Protein AF-0000000078948885 (afdb_homodimer)

pLDDT: mean 96.36, std 4.9, range [56.62, 98.94]

Secondary structure (DSSP, 8-state):
-EEEEE--GGGHHHHHTT---HHHHHHHHTTS--SSP-HHHHHHHHTTTTSTT-S-EEEEEEETT---EEEEEEEEEEETTTTEEEEEEEEE-GGGTTSS-HHHHHHHHHHIIIIIS--SEEEEEEETT-HHHHHHHHHHT-EEEEEEEEEEEETTEEEEEEEEEEEHHHHHHHHHH-/-EEEEE--GGGHHHHHTT---HHHHHHHHTTS--SSP-HHHHHHHHTTTTSTT-S-EEEEEEETT---EEEEEEEEEEETTTTEEEEEEEEE-GGGTTSS-HHHHHHHHHHIIIIIS--SEEEEEEETT-HHHHHHHHHHT-EEEEEEEEEEEETTEEEEEEEEEEEHHHHHHHHHH-

Radius of gyration: 21.87 Å; Cα contacts (8 Å, |Δi|>4): 640; chains: 2; bounding box: 44×66×50 Å

Solvent-accessible surface area (backbone atoms only — not comparable to full-atom values): 19452 Å² total; per-residue (Å²): 111,72,44,81,40,82,52,51,80,92,48,46,64,66,55,55,71,70,56,81,42,63,66,55,41,34,72,42,48,46,83,78,63,59,75,74,82,46,69,67,58,51,53,61,65,48,60,68,39,69,42,91,88,39,39,31,39,46,27,30,29,29,39,66,97,49,92,50,74,37,31,34,37,30,40,30,67,46,31,80,79,41,19,31,32,31,47,44,45,71,41,69,37,78,92,45,57,93,69,71,54,64,63,58,52,52,52,53,54,46,44,44,43,41,66,71,65,57,26,46,32,41,29,38,74,43,51,65,83,47,51,68,60,52,52,51,42,43,72,76,59,38,40,81,31,32,49,41,73,51,58,38,50,54,95,92,38,63,39,39,31,30,34,31,34,39,42,39,69,56,55,54,52,51,58,71,68,101,112,70,44,80,38,80,52,48,80,91,47,48,64,67,54,54,70,70,57,82,43,61,66,55,41,35,71,40,47,48,83,77,63,60,76,75,81,48,67,67,59,50,52,60,66,48,59,69,38,70,40,91,87,39,39,31,38,47,26,31,28,29,38,65,96,50,91,48,73,38,31,35,37,30,42,32,67,45,33,78,78,42,20,31,32,32,46,43,44,71,41,67,36,79,92,46,56,93,69,70,54,63,62,58,52,53,51,53,51,46,44,43,43,40,66,71,66,57,25,46,31,42,29,36,72,43,51,64,84,46,51,71,59,51,51,52,42,42,71,75,57,38,40,81,30,31,50,43,75,50,58,38,49,56,94,91,38,63,39,38,29,32,35,31,35,37,41,39,68,57,55,54,51,51,58,71,69,99

Nearest PDB structures (foldseek):
  3owc-assembly2_B  TM=9.437E-01  e=1.466E-17  Pseudomonas aeruginosa PAO1
  6d72-assembly1_C  TM=8.318E-01  e=3.263E-14  Yersinia pestis
  7kwh-assembly1_D  TM=8.426E-01  e=5.323E-14  Vibrio cholerae O1 biovar El Tor str. N16961
  8gxk-assembly2_C  TM=8.445E-01  e=2.902E-11  Pseudomonas jinjuensis
  3tcv-assembly1_A  TM=7.752E-01  e=1.091E-11  Brucella abortus 2308

Sequence (356 aa):
MIELLDFNESDFDQLLKHIESPEFLKQWSGSAFTYPLTRSQLASYIDGANMDGSDQYIFKVKAVGSSETIGHIALGKVDRVNESARMGKVLVFPAARGKGFAAPMIEELLRIAFEQLSLNRVSLGVFSFNVRAIHRYEKIGFQREGLLRQNTKVKGEYWDLIEMSMLKREWNERKYSQMIELLDFNESDFDQLLKHIESPEFLKQWSGSAFTYPLTRSQLASYIDGANMDGSDQYIFKVKAVGSSETIGHIALGKVDRVNESARMGKVLVFPAARGKGFAAPMIEELLRIAFEQLSLNRVSLGVFSFNVRAIHRYEKIGFQREGLLRQNTKVKGEYWDLIEMSMLKREWNERKYSQ

Structure (mmCIF, N/CA/C/O backbone):
data_AF-0000000078948885-model_v1
#
loop_
_entity.id
_entity.type
_entity.pdbx_description
1 polymer 'BH0443 protein'
#
loop_
_atom_site.group_PDB
_atom_site.id
_atom_site.type_symbol
_atom_site.label_atom_id
_atom_site.label_alt_id
_atom_site.label_comp_id
_atom_site.label_asym_id
_atom_site.label_entity_id
_atom_site.label_seq_id
_atom_site.pdbx_PDB_ins_code
_atom_site.Cartn_x
_atom_site.Cartn_y
_atom_site.Cartn_z
_atom_site.occupancy
_atom_site.B_iso_or_equiv
_atom_site.auth_seq_id
_atom_site.auth_comp_id
_atom_site.auth_asym_id
_atom_site.auth_atom_id
_atom_site.pdbx_PDB_model_num
ATOM 1 N N . MET A 1 1 ? 10.648 -29.688 -10.617 1 86.5 1 MET A N 1
ATOM 2 C CA . MET A 1 1 ? 11.359 -28.516 -11.117 1 86.5 1 MET A CA 1
ATOM 3 C C . MET A 1 1 ? 10.43 -27.609 -11.93 1 86.5 1 MET A C 1
ATOM 5 O O . MET A 1 1 ? 9.445 -28.094 -12.508 1 86.5 1 MET A O 1
ATOM 9 N N . ILE A 1 2 ? 10.547 -26.25 -11.789 1 92.88 2 ILE A N 1
ATOM 10 C CA . ILE A 1 2 ? 9.664 -25.375 -12.555 1 92.88 2 ILE A CA 1
ATOM 11 C C . ILE A 1 2 ? 10.492 -24.281 -13.227 1 92.88 2 ILE A C 1
ATOM 13 O O . ILE A 1 2 ? 11.664 -24.094 -12.898 1 92.88 2 ILE A O 1
ATOM 17 N N . GLU A 1 3 ? 9.898 -23.703 -14.273 1 95.81 3 GLU A N 1
ATOM 18 C CA . GLU A 1 3 ? 10.445 -22.531 -14.961 1 95.81 3 GLU A CA 1
ATOM 19 C C . GLU A 1 3 ? 9.438 -21.391 -15 1 95.81 3 GLU A C 1
ATOM 21 O O . GLU A 1 3 ? 8.242 -21.609 -15.219 1 95.81 3 GLU A O 1
ATOM 26 N N . LEU A 1 4 ? 9.938 -20.219 -14.789 1 97.62 4 LEU A N 1
ATOM 27 C CA . LEU A 1 4 ? 9.125 -19.031 -14.992 1 97.62 4 LEU A CA 1
ATOM 28 C C . LEU A 1 4 ? 9.367 -18.438 -16.375 1 97.62 4 LEU A C 1
ATOM 30 O O . LEU A 1 4 ? 10.516 -18.156 -16.75 1 97.62 4 LEU A O 1
ATOM 34 N N . LEU A 1 5 ? 8.297 -18.328 -17.109 1 97.38 5 LEU A N 1
ATOM 35 C CA . LEU A 1 5 ? 8.352 -17.719 -18.438 1 97.38 5 LEU A CA 1
ATOM 36 C C . LEU A 1 5 ? 7.449 -16.484 -18.5 1 97.38 5 LEU A C 1
ATOM 38 O O . LEU A 1 5 ? 6.441 -16.406 -17.797 1 97.38 5 LEU A O 1
ATOM 42 N N . ASP A 1 6 ? 7.805 -15.594 -19.438 1 98.12 6 ASP A N 1
ATOM 43 C CA . ASP A 1 6 ? 6.98 -14.391 -19.547 1 98.12 6 ASP A CA 1
ATOM 44 C C . ASP A 1 6 ? 5.527 -14.75 -19.844 1 98.12 6 ASP A C 1
ATOM 46 O O . ASP A 1 6 ? 5.246 -15.578 -20.719 1 98.12 6 ASP A O 1
ATOM 50 N N . PHE A 1 7 ? 4.586 -14.148 -19.109 1 98.62 7 PHE A N 1
ATOM 51 C CA . PHE A 1 7 ? 3.158 -14.227 -19.391 1 98.62 7 PHE A CA 1
ATOM 52 C C . PHE A 1 7 ? 2.781 -13.289 -20.547 1 98.62 7 PHE A C 1
ATOM 54 O O . PHE A 1 7 ? 3.117 -12.102 -20.516 1 98.62 7 PHE A O 1
ATOM 61 N N . ASN A 1 8 ? 2.182 -13.852 -21.562 1 97.94 8 ASN A N 1
ATOM 62 C CA . ASN A 1 8 ? 1.827 -13.047 -22.719 1 97.94 8 ASN A CA 1
ATOM 63 C C . ASN A 1 8 ? 0.422 -13.375 -23.219 1 97.94 8 ASN A C 1
ATOM 65 O O . ASN A 1 8 ? -0.295 -14.156 -22.609 1 97.94 8 ASN A O 1
ATOM 69 N N . GLU A 1 9 ? 0.056 -12.781 -24.328 1 98.06 9 GLU A N 1
ATOM 70 C CA . GLU A 1 9 ? -1.312 -12.852 -24.828 1 98.06 9 GLU A CA 1
ATOM 71 C C . GLU A 1 9 ? -1.728 -14.297 -25.094 1 98.06 9 GLU A C 1
ATOM 73 O O . GLU A 1 9 ? -2.896 -14.656 -24.922 1 98.06 9 GLU A O 1
ATOM 78 N N . SER A 1 10 ? -0.834 -15.117 -25.469 1 97.19 10 SER A N 1
ATOM 79 C CA . SER A 1 10 ? -1.146 -16.5 -25.781 1 97.19 10 SER A CA 1
ATOM 80 C C . SER A 1 10 ? -1.561 -17.266 -24.516 1 97.19 10 SER A C 1
ATOM 82 O O . SER A 1 10 ? -2.107 -18.375 -24.609 1 97.19 10 SER A O 1
ATOM 84 N N . ASP A 1 11 ? -1.347 -16.688 -23.359 1 97.62 11 ASP A N 1
ATOM 85 C CA . ASP A 1 11 ? -1.621 -17.359 -22.094 1 97.62 11 ASP A CA 1
ATOM 86 C C . ASP A 1 11 ? -2.957 -16.906 -21.5 1 97.62 11 ASP A C 1
ATOM 88 O O . ASP A 1 11 ? -3.434 -17.469 -20.516 1 97.62 11 ASP A O 1
ATOM 92 N N . PHE A 1 12 ? -3.586 -15.898 -22.141 1 98.38 12 PHE A N 1
ATOM 93 C CA . PHE A 1 12 ? -4.742 -15.234 -21.562 1 98.38 12 PHE A CA 1
ATOM 94 C C . PHE A 1 12 ? -5.879 -16.219 -21.328 1 98.38 12 PHE A C 1
ATOM 96 O O . PHE A 1 12 ? -6.441 -16.281 -20.234 1 98.38 12 PHE A O 1
ATOM 103 N N . ASP A 1 13 ? -6.145 -17.047 -22.281 1 97 13 ASP A N 1
ATOM 104 C CA . ASP A 1 13 ? -7.309 -17.938 -22.219 1 97 13 ASP A CA 1
ATOM 105 C C . ASP A 1 13 ? -7.18 -18.938 -21.078 1 97 13 ASP A C 1
ATOM 107 O O . ASP A 1 13 ? -8.164 -19.234 -20.391 1 97 13 ASP A O 1
ATOM 111 N N . GLN A 1 14 ? -6.07 -19.469 -20.984 1 96 14 GLN A N 1
ATOM 112 C CA . GLN A 1 14 ? -5.855 -20.453 -19.922 1 96 14 GLN A CA 1
ATOM 113 C C . GLN A 1 14 ? -6.09 -19.844 -18.547 1 96 14 GLN A C 1
ATOM 115 O O . GLN A 1 14 ? -6.711 -20.453 -17.688 1 96 14 GLN A O 1
ATOM 120 N N . LEU A 1 15 ? -5.57 -18.672 -18.328 1 97.75 15 LEU A N 1
ATOM 121 C CA . LEU A 1 15 ? -5.773 -18 -17.047 1 97.75 15 LEU A CA 1
ATOM 122 C C . LEU A 1 15 ? -7.246 -17.688 -16.812 1 97.75 15 LEU A C 1
ATOM 124 O O . LEU A 1 15 ? -7.777 -17.922 -15.727 1 97.75 15 LEU A O 1
ATOM 128 N N . LEU A 1 16 ? -7.879 -17.156 -17.859 1 97.75 16 LEU A N 1
ATOM 129 C CA . LEU A 1 16 ? -9.281 -16.75 -17.766 1 97.75 16 LEU A CA 1
ATOM 130 C C . LEU A 1 16 ? -10.156 -17.922 -17.344 1 97.75 16 LEU A C 1
ATOM 132 O O . LEU A 1 16 ? -11.117 -17.75 -16.594 1 97.75 16 LEU A O 1
ATOM 136 N N . LYS A 1 17 ? -9.758 -19.094 -17.703 1 96 17 LYS A N 1
ATOM 137 C CA . LYS A 1 17 ? -10.523 -20.297 -17.422 1 96 17 LYS A CA 1
ATOM 138 C C . LYS A 1 17 ? -10.492 -20.625 -15.93 1 96 17 LYS A C 1
ATOM 140 O O . LYS A 1 17 ? -11.367 -21.328 -15.422 1 96 17 LYS A O 1
ATOM 145 N N . HIS A 1 18 ? -9.562 -20.109 -15.242 1 96.19 18 HIS A N 1
ATOM 146 C CA . HIS A 1 18 ? -9.383 -20.5 -13.844 1 96.19 18 HIS A CA 1
ATOM 147 C C . HIS A 1 18 ? -9.961 -19.438 -12.914 1 96.19 18 HIS A C 1
ATOM 149 O O . HIS A 1 18 ? -9.945 -19.609 -11.688 1 96.19 18 HIS A O 1
ATOM 155 N N . ILE A 1 19 ? -10.406 -18.297 -13.453 1 96.56 19 ILE A N 1
ATOM 156 C CA . ILE A 1 19 ? -11.008 -17.25 -12.633 1 96.56 19 ILE A CA 1
ATOM 157 C C . ILE A 1 19 ? -12.531 -17.375 -12.672 1 96.56 19 ILE A C 1
ATOM 159 O O . ILE A 1 19 ? -13.18 -16.844 -13.57 1 96.56 19 ILE A O 1
ATOM 163 N N . GLU A 1 20 ? -13.062 -17.938 -11.625 1 93.25 20 GLU A N 1
ATOM 164 C CA . GLU A 1 20 ? -14.422 -18.453 -11.742 1 93.25 20 GLU A CA 1
ATOM 165 C C . GLU A 1 20 ? -15.406 -17.594 -10.969 1 93.25 20 GLU A C 1
ATOM 167 O O . GLU A 1 20 ? -16.625 -17.766 -11.086 1 93.25 20 GLU A O 1
ATOM 172 N N . SER A 1 21 ? -14.984 -16.688 -10.117 1 96.06 21 SER A N 1
ATOM 173 C CA . SER A 1 21 ? -15.891 -15.891 -9.297 1 96.06 21 SER A CA 1
ATOM 174 C C . SER A 1 21 ? -15.258 -14.555 -8.922 1 96.06 21 SER A C 1
ATOM 176 O O . SER A 1 21 ? -14.031 -14.406 -8.953 1 96.06 21 SER A O 1
ATOM 178 N N . PRO A 1 22 ? -16.109 -13.578 -8.633 1 95.5 22 PRO A N 1
ATOM 179 C CA . PRO A 1 22 ? -15.578 -12.305 -8.156 1 95.5 22 PRO A CA 1
ATOM 180 C C . PRO A 1 22 ? -14.742 -12.445 -6.887 1 95.5 22 PRO A C 1
ATOM 182 O O . PRO A 1 22 ? -13.742 -11.75 -6.715 1 95.5 22 PRO A O 1
ATOM 185 N N . GLU A 1 23 ? -15.148 -13.336 -6.008 1 96.12 23 GLU A N 1
ATOM 186 C CA . GLU A 1 23 ? -14.414 -13.562 -4.77 1 96.12 23 GLU A CA 1
ATOM 187 C C . GLU A 1 23 ? -13.016 -14.117 -5.051 1 96.12 23 GLU A C 1
ATOM 189 O O . GLU A 1 23 ? -12.031 -13.672 -4.453 1 96.12 23 GLU A O 1
ATOM 194 N N . PHE A 1 24 ? -13.062 -15.07 -5.953 1 96.25 24 PHE A N 1
ATOM 195 C CA . PHE A 1 24 ? -11.773 -15.664 -6.277 1 96.25 24 PHE A CA 1
ATOM 196 C C . PHE A 1 24 ? -10.875 -14.664 -6.984 1 96.25 24 PHE A C 1
ATOM 198 O O . PHE A 1 24 ? -9.672 -14.594 -6.715 1 96.25 24 PHE A O 1
ATOM 205 N N . LEU A 1 25 ? -11.461 -13.914 -7.922 1 97.12 25 LEU A N 1
ATOM 206 C CA . LEU A 1 25 ? -10.672 -12.875 -8.578 1 97.12 25 LEU A CA 1
ATOM 207 C C . LEU A 1 25 ? -10.078 -11.914 -7.559 1 97.12 25 LEU A C 1
ATOM 209 O O . LEU A 1 25 ? -8.898 -11.57 -7.641 1 97.12 25 LEU A O 1
ATOM 213 N N . LYS A 1 26 ? -10.852 -11.492 -6.582 1 96.44 26 LYS A N 1
ATOM 214 C CA . LYS A 1 26 ? -10.383 -10.578 -5.547 1 96.44 26 LYS A CA 1
ATOM 215 C C . LYS A 1 26 ? -9.266 -11.203 -4.723 1 96.44 26 LYS A C 1
ATOM 217 O O . LYS A 1 26 ? -8.258 -10.555 -4.441 1 96.44 26 LYS A O 1
ATOM 222 N N . GLN A 1 27 ? -9.43 -12.398 -4.363 1 95.56 27 GLN A N 1
ATOM 223 C CA . GLN A 1 27 ? -8.414 -13.094 -3.576 1 95.56 27 GLN A CA 1
ATOM 224 C C . GLN A 1 27 ? -7.09 -13.164 -4.328 1 95.56 27 GLN A C 1
ATOM 226 O O . GLN A 1 27 ? -6.023 -13.016 -3.729 1 95.56 27 GLN A O 1
ATOM 231 N N . TRP A 1 28 ? -7.246 -13.383 -5.574 1 95.56 28 TRP A N 1
ATOM 232 C CA . TRP A 1 28 ? -6.062 -13.609 -6.391 1 95.56 28 TRP A CA 1
ATOM 233 C C . TRP A 1 28 ? -5.395 -12.289 -6.766 1 95.56 28 TRP A C 1
ATOM 235 O O . TRP A 1 28 ? -4.168 -12.172 -6.723 1 95.56 28 TRP A O 1
ATOM 245 N N . SER A 1 29 ? -6.191 -11.32 -7.109 1 95.69 29 SER A N 1
ATOM 246 C CA . SER A 1 29 ? -5.613 -10.148 -7.762 1 95.69 29 SER A CA 1
ATOM 247 C C . SER A 1 29 ? -5.809 -8.891 -6.918 1 95.69 29 SER A C 1
ATOM 249 O O . SER A 1 29 ? -5.305 -7.82 -7.262 1 95.69 29 SER A O 1
ATOM 251 N N . GLY A 1 30 ? -6.465 -9.031 -5.84 1 92.88 30 GLY A N 1
ATOM 252 C CA . GLY A 1 30 ? -6.82 -7.828 -5.109 1 92.88 30 GLY A CA 1
ATOM 253 C C . GLY A 1 30 ? -7.664 -6.863 -5.918 1 92.88 30 GLY A C 1
ATOM 254 O O . GLY A 1 30 ? -8.688 -7.254 -6.484 1 92.88 30 GLY A O 1
ATOM 255 N N . SER A 1 31 ? -7.211 -5.602 -5.996 1 91.19 31 SER A N 1
ATOM 256 C CA . SER A 1 31 ? -7.984 -4.566 -6.676 1 91.19 31 SER A CA 1
ATOM 257 C C . SER A 1 31 ? -7.484 -4.348 -8.102 1 91.19 31 SER A C 1
ATOM 259 O O . SER A 1 31 ? -7.879 -3.387 -8.758 1 91.19 31 SER A O 1
ATOM 261 N N . ALA A 1 32 ? -6.668 -5.199 -8.539 1 94.75 32 ALA A N 1
ATOM 262 C CA . ALA A 1 32 ? -6.027 -4.98 -9.836 1 94.75 32 ALA A CA 1
ATOM 263 C C . ALA A 1 32 ? -7.016 -5.191 -10.977 1 94.75 32 ALA A C 1
ATOM 265 O O . ALA A 1 32 ? -6.848 -4.629 -12.062 1 94.75 32 ALA A O 1
ATOM 266 N N . PHE A 1 33 ? -8.016 -6.004 -10.766 1 96.75 33 PHE A N 1
ATOM 267 C CA . PHE A 1 33 ? -8.977 -6.344 -11.805 1 96.75 33 PHE A CA 1
ATOM 268 C C . PHE A 1 33 ? -10.406 -6.219 -11.289 1 96.75 33 PHE A C 1
ATOM 270 O O . PHE A 1 33 ? -10.633 -6.172 -10.078 1 96.75 33 PHE A O 1
ATOM 277 N N . THR A 1 34 ? -11.289 -6.121 -12.234 1 95.5 34 THR A N 1
ATOM 278 C CA . THR A 1 34 ? -12.719 -6.172 -11.961 1 95.5 34 THR A CA 1
ATOM 279 C C . THR A 1 34 ? -13.359 -7.387 -12.633 1 95.5 34 THR A C 1
ATOM 281 O O . THR A 1 34 ? -13.016 -7.723 -13.766 1 95.5 34 THR A O 1
ATOM 284 N N . TYR A 1 35 ? -14.273 -7.961 -11.961 1 96.12 35 TYR A N 1
ATOM 285 C CA . TYR A 1 35 ? -14.945 -9.125 -12.516 1 96.12 35 TYR A CA 1
ATOM 286 C C . TYR A 1 35 ? -16.031 -8.711 -13.5 1 96.12 35 TYR A C 1
ATOM 288 O O . TYR A 1 35 ? -16.797 -7.785 -13.227 1 96.12 35 TYR A O 1
ATOM 296 N N . PRO A 1 36 ? -16.234 -9.453 -14.539 1 97 36 PRO A N 1
ATOM 297 C CA . PRO A 1 36 ? -15.414 -10.578 -14.992 1 97 36 PRO A CA 1
ATOM 298 C C . PRO A 1 36 ? -14.062 -10.133 -15.555 1 97 36 PRO A C 1
ATOM 300 O O . PRO A 1 36 ? -13.953 -9.039 -16.109 1 97 36 PRO A O 1
ATOM 303 N N . LEU A 1 37 ? -13.125 -10.969 -15.336 1 98.12 37 LEU A N 1
ATOM 304 C CA . LEU A 1 37 ? -11.82 -10.711 -15.938 1 98.12 37 LEU A CA 1
ATOM 305 C C . LEU A 1 37 ? -11.898 -10.797 -17.469 1 98.12 37 LEU A C 1
ATOM 307 O O . LEU A 1 37 ? -12.523 -11.711 -18 1 98.12 37 LEU A O 1
ATOM 311 N N . THR A 1 38 ? -11.305 -9.852 -18.125 1 98.12 38 THR A N 1
ATOM 312 C CA . THR A 1 38 ? -11.398 -9.797 -19.578 1 98.12 38 THR A CA 1
ATOM 313 C C . THR A 1 38 ? -10.008 -9.773 -20.203 1 98.12 38 THR A C 1
ATOM 315 O O . THR A 1 38 ? -9.023 -9.477 -19.531 1 98.12 38 THR A O 1
ATOM 318 N N . ARG A 1 39 ? -9.969 -10 -21.469 1 98.19 39 ARG A N 1
ATOM 319 C CA . ARG A 1 39 ? -8.727 -9.914 -22.219 1 98.19 39 ARG A CA 1
ATOM 320 C C . ARG A 1 39 ? -8.18 -8.492 -22.219 1 98.19 39 ARG A C 1
ATOM 322 O O . ARG A 1 39 ? -6.965 -8.281 -22.203 1 98.19 39 ARG A O 1
ATOM 329 N N . SER A 1 40 ? -9.078 -7.57 -22.297 1 98.31 40 SER A N 1
ATOM 330 C CA . SER A 1 40 ? -8.656 -6.176 -22.281 1 98.31 40 SER A CA 1
ATOM 331 C C . SER A 1 40 ? -7.945 -5.828 -20.984 1 98.31 40 SER A C 1
ATOM 333 O O . SER A 1 40 ? -6.934 -5.125 -20.984 1 98.31 40 SER A O 1
ATOM 335 N N . GLN A 1 41 ? -8.492 -6.25 -19.922 1 98.44 41 GLN A N 1
ATOM 336 C CA . GLN A 1 41 ? -7.84 -6.047 -18.641 1 98.44 41 GLN A CA 1
ATOM 337 C C . GLN A 1 41 ? -6.453 -6.688 -18.625 1 98.44 41 GLN A C 1
ATOM 339 O O . GLN A 1 41 ? -5.492 -6.082 -18.141 1 98.44 41 GLN A O 1
ATOM 344 N N . LEU A 1 42 ? -6.387 -7.879 -19.141 1 98.69 42 LEU A N 1
ATOM 345 C CA . LEU A 1 42 ? -5.117 -8.602 -19.156 1 98.69 42 LEU A CA 1
ATOM 346 C C . LEU A 1 42 ? -4.125 -7.922 -20.094 1 98.69 42 LEU A C 1
ATOM 348 O O . LEU A 1 42 ? -2.92 -7.922 -19.828 1 98.69 42 LEU A O 1
ATOM 352 N N . ALA A 1 43 ? -4.609 -7.395 -21.188 1 98.62 43 ALA A N 1
ATOM 353 C CA . ALA A 1 43 ? -3.736 -6.668 -22.109 1 98.62 43 ALA A CA 1
ATOM 354 C C . ALA A 1 43 ? -3.1 -5.465 -21.422 1 98.62 43 ALA A C 1
ATOM 356 O O . ALA A 1 43 ? -1.905 -5.203 -21.578 1 98.62 43 ALA A O 1
ATOM 357 N N . SER A 1 44 ? -3.848 -4.719 -20.688 1 98.25 44 SER A N 1
ATOM 358 C CA . SER A 1 44 ? -3.32 -3.602 -19.922 1 98.25 44 SER A CA 1
ATOM 359 C C . SER A 1 44 ? -2.33 -4.082 -18.859 1 98.25 44 SER A C 1
ATOM 361 O O . SER A 1 44 ? -1.312 -3.428 -18.609 1 98.25 44 SER A O 1
ATOM 363 N N . TYR A 1 45 ? -2.68 -5.172 -18.328 1 98.19 45 TYR A N 1
ATOM 364 C CA . TYR A 1 45 ? -1.905 -5.801 -17.266 1 98.19 45 TYR A CA 1
ATOM 365 C C . TYR A 1 45 ? -0.487 -6.109 -17.734 1 98.19 45 TYR A C 1
ATOM 367 O O . TYR A 1 45 ? 0.477 -5.887 -17 1 98.19 45 TYR A O 1
ATOM 375 N N . ILE A 1 46 ? -0.294 -6.512 -18.922 1 98.56 46 ILE A N 1
ATOM 376 C CA . ILE A 1 46 ? 1.024 -6.953 -19.359 1 98.56 46 ILE A CA 1
ATOM 377 C C . ILE A 1 46 ? 1.736 -5.805 -20.078 1 98.56 46 ILE A C 1
ATOM 379 O O . ILE A 1 46 ? 2.883 -5.949 -20.516 1 98.56 46 ILE A O 1
ATOM 383 N N . ASP A 1 47 ? 1 -4.73 -20.203 1 97.69 47 ASP A N 1
ATOM 384 C CA . ASP A 1 47 ? 1.6 -3.598 -20.906 1 97.69 47 ASP A CA 1
ATOM 385 C C . ASP A 1 47 ? 2.859 -3.113 -20.188 1 97.69 47 ASP A C 1
ATOM 387 O O . ASP A 1 47 ? 2.801 -2.688 -19.031 1 97.69 47 ASP A O 1
ATOM 391 N N . GLY A 1 48 ? 4.043 -3.246 -20.828 1 97.25 48 GLY A N 1
ATOM 392 C CA . GLY A 1 48 ? 5.316 -2.793 -20.297 1 97.25 48 GLY A CA 1
ATOM 393 C C . GLY A 1 48 ? 5.918 -3.76 -19.297 1 97.25 48 GLY A C 1
ATOM 394 O O . GLY A 1 48 ? 6.965 -3.48 -18.703 1 97.25 48 GLY A O 1
ATOM 395 N N . ALA A 1 49 ? 5.281 -4.859 -19.141 1 98.31 49 ALA A N 1
ATOM 396 C CA . ALA A 1 49 ? 5.785 -5.844 -18.188 1 98.31 49 ALA A CA 1
ATOM 397 C C . ALA A 1 49 ? 7.012 -6.562 -18.734 1 98.31 49 ALA A C 1
ATOM 399 O O . ALA A 1 49 ? 7.168 -6.695 -19.953 1 98.31 49 ALA A O 1
ATOM 400 N N . ASN A 1 50 ? 7.898 -7.02 -17.844 1 98 50 ASN A N 1
ATOM 401 C CA . ASN A 1 50 ? 9.031 -7.902 -18.109 1 98 50 ASN A CA 1
ATOM 402 C C . ASN A 1 50 ? 10.07 -7.23 -19 1 98 50 ASN A C 1
ATOM 404 O O . ASN A 1 50 ? 10.906 -7.902 -19.609 1 98 50 ASN A O 1
ATOM 408 N N . MET A 1 51 ? 10.008 -5.957 -19.062 1 96.31 51 MET A N 1
ATOM 409 C CA . MET A 1 51 ? 11.008 -5.176 -19.797 1 96.31 51 MET A CA 1
ATOM 410 C C . MET A 1 51 ? 12.055 -4.617 -18.844 1 96.31 51 MET A C 1
ATOM 412 O O . MET A 1 51 ? 11.859 -4.625 -17.625 1 96.31 51 MET A O 1
ATOM 416 N N . ASP A 1 52 ? 13.102 -4.191 -19.438 1 92.06 52 ASP A N 1
ATOM 417 C CA . ASP A 1 52 ? 14.102 -3.521 -18.609 1 92.06 52 ASP A CA 1
ATOM 418 C C . ASP A 1 52 ? 13.516 -2.291 -17.922 1 92.06 52 ASP A C 1
ATOM 420 O O . ASP A 1 52 ? 12.875 -1.456 -18.562 1 92.06 52 ASP A O 1
ATOM 424 N N . GLY A 1 53 ? 13.703 -2.303 -16.672 1 93.81 53 GLY A N 1
ATOM 425 C CA . GLY A 1 53 ? 13.242 -1.144 -15.922 1 93.81 53 GLY A CA 1
ATOM 426 C C . GLY A 1 53 ? 11.781 -1.224 -15.539 1 93.81 53 GLY A C 1
ATOM 427 O O . GLY A 1 53 ? 11.242 -0.299 -14.93 1 93.81 53 GLY A O 1
ATOM 428 N N . SER A 1 54 ? 11.172 -2.355 -15.914 1 97.38 54 SER A N 1
ATOM 429 C CA . SER A 1 54 ? 9.766 -2.537 -15.586 1 97.38 54 SER A CA 1
ATOM 430 C C . SER A 1 54 ? 9.547 -2.588 -14.078 1 97.38 54 SER A C 1
ATOM 432 O O . SER A 1 54 ? 10.414 -3.039 -13.336 1 97.38 54 SER A O 1
ATOM 434 N N . ASP A 1 55 ? 8.352 -2.111 -13.75 1 98 55 ASP A N 1
ATOM 435 C CA . ASP A 1 55 ? 7.977 -2.24 -12.344 1 98 55 ASP A CA 1
ATOM 436 C C . ASP A 1 55 ? 7.055 -3.439 -12.125 1 98 55 ASP A C 1
ATOM 438 O O . ASP A 1 55 ? 6.453 -3.584 -11.062 1 98 55 ASP A O 1
ATOM 442 N N . GLN A 1 56 ? 6.914 -4.211 -13.156 1 98.5 56 GLN A N 1
ATOM 443 C CA . GLN A 1 56 ? 6.074 -5.402 -13.094 1 98.5 56 GLN A CA 1
ATOM 444 C C . GLN A 1 56 ? 6.703 -6.562 -13.859 1 98.5 56 GLN A C 1
ATOM 446 O O . GLN A 1 56 ? 7.129 -6.398 -15 1 98.5 56 GLN A O 1
ATOM 451 N N . TYR A 1 57 ? 6.785 -7.691 -13.266 1 98.81 57 TYR A N 1
ATOM 452 C CA . TYR A 1 57 ? 7.234 -8.945 -13.852 1 98.81 57 TYR A CA 1
ATOM 453 C C . TYR A 1 57 ? 6.18 -10.039 -13.695 1 98.81 57 TYR A C 1
ATOM 455 O O . TYR A 1 57 ? 5.828 -10.414 -12.578 1 98.81 57 TYR A O 1
ATOM 463 N N . ILE A 1 58 ? 5.672 -10.477 -14.82 1 98.88 58 ILE A N 1
ATOM 464 C CA . ILE A 1 58 ? 4.512 -11.352 -14.852 1 98.88 58 ILE A CA 1
ATOM 465 C C . ILE A 1 58 ? 4.867 -12.656 -15.57 1 98.88 58 ILE A C 1
ATOM 467 O O . ILE A 1 58 ? 5.328 -12.641 -16.719 1 98.88 58 ILE A O 1
ATOM 471 N N . PHE A 1 59 ? 4.582 -13.781 -14.867 1 98.81 59 PHE A N 1
ATOM 472 C CA . PHE A 1 59 ? 5.102 -15.039 -15.398 1 98.81 59 PHE A CA 1
ATOM 473 C C . PHE A 1 59 ? 4 -16.094 -15.461 1 98.81 59 PHE A C 1
ATOM 475 O O . PHE A 1 59 ? 3.156 -16.172 -14.57 1 98.81 59 PHE A O 1
ATOM 482 N N . LYS A 1 60 ? 4.047 -16.859 -16.484 1 98.38 60 LYS A N 1
ATOM 483 C CA . LYS A 1 60 ? 3.48 -18.203 -16.422 1 98.38 60 LYS A CA 1
ATOM 484 C C . LYS A 1 60 ? 4.484 -19.203 -15.852 1 98.38 60 LYS A C 1
ATOM 486 O O . LYS A 1 60 ? 5.695 -19 -15.953 1 98.38 60 LYS A O 1
ATOM 491 N N . VAL A 1 61 ? 3.912 -20.25 -15.297 1 98.06 61 VAL A N 1
ATOM 492 C CA . VAL A 1 61 ? 4.746 -21.266 -14.664 1 98.06 61 VAL A CA 1
ATOM 493 C C . VAL A 1 61 ? 4.645 -22.578 -15.445 1 98.06 61 VAL A C 1
ATOM 495 O O . VAL A 1 61 ? 3.545 -23.062 -15.711 1 98.06 61 VAL A O 1
ATOM 498 N N . LYS A 1 62 ? 5.793 -23.109 -15.766 1 96.38 62 LYS A N 1
ATOM 499 C CA . LYS A 1 62 ? 5.836 -24.375 -16.484 1 96.38 62 LYS A CA 1
ATOM 500 C C . LYS A 1 62 ? 6.586 -25.438 -15.672 1 96.38 62 LYS A C 1
ATOM 502 O O . LYS A 1 62 ? 7.609 -25.141 -15.047 1 96.38 62 LYS A O 1
ATOM 507 N N . ALA A 1 63 ? 6.012 -26.641 -15.688 1 91.31 63 ALA A N 1
ATOM 508 C CA . ALA A 1 63 ? 6.746 -27.766 -15.117 1 91.31 63 ALA A CA 1
ATOM 509 C C . ALA A 1 63 ? 7.848 -28.234 -16.062 1 91.31 63 ALA A C 1
ATOM 511 O O . ALA A 1 63 ? 7.621 -28.375 -17.281 1 91.31 63 ALA A O 1
ATOM 512 N N . VAL A 1 64 ? 8.984 -28.406 -15.477 1 87.31 64 VAL A N 1
ATOM 513 C CA . VAL A 1 64 ? 10.086 -28.844 -16.328 1 87.31 64 VAL A CA 1
ATOM 514 C C . VAL A 1 64 ? 9.781 -30.234 -16.891 1 87.31 64 VAL A C 1
ATOM 516 O O . VAL A 1 64 ? 9.336 -31.125 -16.156 1 87.31 64 VAL A O 1
ATOM 519 N N . GLY A 1 65 ? 10.031 -30.422 -18.156 1 85.56 65 GLY A N 1
ATOM 520 C CA . GLY A 1 65 ? 9.797 -31.688 -18.828 1 85.56 65 GLY A CA 1
ATOM 521 C C . GLY A 1 65 ? 8.398 -31.797 -19.406 1 85.56 65 GLY A C 1
ATOM 522 O O . GLY A 1 65 ? 8.047 -32.812 -20 1 85.56 65 GLY A O 1
ATOM 523 N N . SER A 1 66 ? 7.574 -30.812 -19.094 1 84.31 66 SER A N 1
ATOM 524 C CA . SER A 1 66 ? 6.227 -30.766 -19.656 1 84.31 66 SER A CA 1
ATOM 525 C C . SER A 1 66 ? 5.965 -29.453 -20.375 1 84.31 66 SER A C 1
ATOM 527 O O . SER A 1 66 ? 6.695 -28.469 -20.188 1 84.31 66 SER A O 1
ATOM 529 N N . SER A 1 67 ? 5.137 -29.531 -21.359 1 83.88 67 SER A N 1
ATOM 530 C CA . SER A 1 67 ? 4.746 -28.312 -22.062 1 83.88 67 SER A CA 1
ATOM 531 C C . SER A 1 67 ? 3.584 -27.625 -21.359 1 83.88 67 SER A C 1
ATOM 533 O O . SER A 1 67 ? 3.143 -26.547 -21.797 1 83.88 67 SER A O 1
ATOM 535 N N . GLU A 1 68 ? 3.252 -28.109 -20.266 1 88.75 68 GLU A N 1
ATOM 536 C CA . GLU A 1 68 ? 2.029 -27.641 -19.625 1 88.75 68 GLU A CA 1
ATOM 537 C C . GLU A 1 68 ? 2.311 -26.453 -18.703 1 88.75 68 GLU A C 1
ATOM 539 O O . GLU A 1 68 ? 3.271 -26.469 -17.938 1 88.75 68 GLU A O 1
ATOM 544 N N . THR A 1 69 ? 1.532 -25.422 -18.922 1 95.31 69 THR A N 1
ATOM 545 C CA . THR A 1 69 ? 1.496 -24.328 -17.953 1 95.31 69 THR A CA 1
ATOM 546 C C . THR A 1 69 ? 0.725 -24.734 -16.703 1 95.31 69 THR A C 1
ATOM 548 O O . THR A 1 69 ? -0.405 -25.219 -16.797 1 95.31 69 THR A O 1
ATOM 551 N N . ILE A 1 70 ? 1.359 -24.5 -15.555 1 96.38 70 ILE A N 1
ATOM 552 C CA . ILE A 1 70 ? 0.74 -25.062 -14.359 1 96.38 70 ILE A CA 1
ATOM 553 C C . ILE A 1 70 ? 0.335 -23.938 -13.414 1 96.38 70 ILE A C 1
ATOM 555 O O . ILE A 1 70 ? -0.255 -24.203 -12.359 1 96.38 70 ILE A O 1
ATOM 559 N N . GLY A 1 71 ? 0.652 -22.656 -13.797 1 97.75 71 GLY A N 1
ATOM 560 C CA . GLY A 1 71 ? 0.271 -21.609 -12.875 1 97.75 71 GLY A CA 1
ATOM 561 C C . GLY A 1 71 ? 0.676 -20.219 -13.344 1 97.75 71 GLY A C 1
ATOM 562 O O . GLY A 1 71 ? 0.958 -20.031 -14.531 1 97.75 71 GLY A O 1
ATOM 563 N N . HIS A 1 72 ? 0.566 -19.281 -12.484 1 98.62 72 HIS A N 1
ATOM 564 C CA . HIS A 1 72 ? 0.818 -17.875 -12.703 1 98.62 72 HIS A CA 1
ATOM 565 C C . HIS A 1 72 ? 1.38 -17.203 -11.445 1 98.62 72 HIS A C 1
ATOM 567 O O . HIS A 1 72 ? 0.992 -17.562 -10.328 1 98.62 72 HIS A O 1
ATOM 573 N N . ILE A 1 73 ? 2.262 -16.266 -11.648 1 98.81 73 ILE A N 1
ATOM 574 C CA . ILE A 1 73 ? 2.807 -15.508 -10.523 1 98.81 73 ILE A CA 1
ATOM 575 C C . ILE A 1 73 ? 3.373 -14.18 -11.023 1 98.81 73 ILE A C 1
ATOM 577 O O . ILE A 1 73 ? 3.812 -14.07 -12.164 1 98.81 73 ILE A O 1
ATOM 581 N N . ALA A 1 74 ? 3.338 -13.195 -10.156 1 98.88 74 ALA A N 1
ATOM 582 C CA . ALA A 1 74 ? 3.83 -11.891 -10.586 1 98.88 74 ALA A CA 1
ATOM 583 C C . ALA A 1 74 ? 4.566 -11.172 -9.461 1 98.88 74 ALA A C 1
ATOM 585 O O . ALA A 1 74 ? 4.316 -11.445 -8.281 1 98.88 74 ALA A O 1
ATOM 586 N N . LEU A 1 75 ? 5.516 -10.383 -9.797 1 98.88 75 LEU A N 1
ATOM 587 C CA . LEU A 1 75 ? 6.203 -9.398 -8.969 1 98.88 75 LEU A CA 1
ATOM 588 C C . LEU A 1 75 ? 5.852 -7.984 -9.398 1 98.88 75 LEU A C 1
ATOM 590 O O . LEU A 1 75 ? 6.227 -7.555 -10.492 1 98.88 75 LEU A O 1
ATOM 594 N N . GLY A 1 76 ? 5.137 -7.332 -8.555 1 98.56 76 GLY A N 1
ATOM 595 C CA . GLY A 1 76 ? 4.688 -5.996 -8.906 1 98.56 76 GLY A CA 1
ATOM 596 C C . GLY A 1 76 ? 5.262 -4.914 -8.008 1 98.56 76 GLY A C 1
ATOM 597 O O . GLY A 1 76 ? 5.965 -5.215 -7.039 1 98.56 76 GLY A O 1
ATOM 598 N N . LYS A 1 77 ? 5 -3.68 -8.453 1 98.06 77 LYS A N 1
ATOM 599 C CA . LYS A 1 77 ? 5.414 -2.508 -7.684 1 98.06 77 LYS A CA 1
ATOM 600 C C . LYS A 1 77 ? 6.914 -2.535 -7.398 1 98.06 77 LYS A C 1
ATOM 602 O O . LYS A 1 77 ? 7.344 -2.266 -6.277 1 98.06 77 LYS A O 1
ATOM 607 N N . VAL A 1 78 ? 7.625 -2.941 -8.344 1 98.62 78 VAL A N 1
ATOM 608 C CA . VAL A 1 78 ? 9.078 -2.91 -8.195 1 98.62 78 VAL A CA 1
ATOM 609 C C . VAL A 1 78 ? 9.547 -1.469 -8.031 1 98.62 78 VAL A C 1
ATOM 611 O O . VAL A 1 78 ? 9.328 -0.63 -8.906 1 98.62 78 VAL A O 1
ATOM 614 N N . ASP A 1 79 ? 10.094 -1.197 -6.902 1 98 79 ASP A N 1
ATOM 615 C CA . ASP A 1 79 ? 10.633 0.106 -6.52 1 98 79 ASP A CA 1
ATOM 616 C C . ASP A 1 79 ? 12.148 0.05 -6.352 1 98 79 ASP A C 1
ATOM 618 O O . ASP A 1 79 ? 12.648 -0.395 -5.316 1 98 79 ASP A O 1
ATOM 622 N N . ARG A 1 80 ? 12.812 0.5 -7.336 1 96.69 80 ARG A N 1
ATOM 623 C CA . ARG A 1 80 ? 14.266 0.382 -7.34 1 96.69 80 ARG A CA 1
ATOM 624 C C . ARG A 1 80 ? 14.898 1.354 -6.352 1 96.69 80 ARG A C 1
ATOM 626 O O . ARG A 1 80 ? 16.016 1.128 -5.871 1 96.69 80 ARG A O 1
ATOM 633 N N . VAL A 1 81 ? 14.211 2.432 -6.059 1 95.38 81 VAL A N 1
ATOM 634 C CA . VAL A 1 81 ? 14.703 3.402 -5.09 1 95.38 81 VAL A CA 1
ATOM 635 C C . VAL A 1 81 ? 14.68 2.793 -3.688 1 95.38 81 VAL A C 1
ATOM 637 O O . VAL A 1 81 ? 15.688 2.811 -2.979 1 95.38 81 VAL A O 1
ATOM 640 N N . ASN A 1 82 ? 13.609 2.203 -3.342 1 97.62 82 ASN A N 1
ATOM 641 C CA . ASN A 1 82 ? 13.477 1.581 -2.029 1 97.62 82 ASN A CA 1
ATOM 642 C C . ASN A 1 82 ? 13.961 0.132 -2.043 1 97.62 82 ASN A C 1
ATOM 644 O O . ASN A 1 82 ? 13.992 -0.525 -1 1 97.62 82 ASN A O 1
ATOM 648 N N . GLU A 1 83 ? 14.25 -0.409 -3.229 1 98.38 83 GLU A N 1
ATOM 649 C CA . GLU A 1 83 ? 14.711 -1.78 -3.424 1 98.38 83 GLU A CA 1
ATOM 650 C C . GLU A 1 83 ? 13.711 -2.785 -2.857 1 98.38 83 GLU A C 1
ATOM 652 O O . GLU A 1 83 ? 14.086 -3.668 -2.082 1 98.38 83 GLU A O 1
ATOM 657 N N . SER A 1 84 ? 12.531 -2.602 -3.283 1 98.88 84 SER A N 1
ATOM 658 C CA . SER A 1 84 ? 11.453 -3.453 -2.785 1 98.88 84 SER A CA 1
ATOM 659 C C . SER A 1 84 ? 10.477 -3.818 -3.898 1 98.88 84 SER A C 1
ATOM 661 O O . SER A 1 84 ? 10.492 -3.207 -4.969 1 98.88 84 SER A O 1
ATOM 663 N N . ALA A 1 85 ? 9.688 -4.84 -3.688 1 98.88 85 ALA A N 1
ATOM 664 C CA . ALA A 1 85 ? 8.609 -5.25 -4.586 1 98.88 85 ALA A CA 1
ATOM 665 C C . ALA A 1 85 ? 7.531 -6.023 -3.83 1 98.88 85 ALA A C 1
ATOM 667 O O . ALA A 1 85 ? 7.691 -6.328 -2.646 1 98.88 85 ALA A O 1
ATOM 668 N N . ARG A 1 86 ? 6.445 -6.215 -4.523 1 98.88 86 ARG A N 1
ATOM 669 C CA . ARG A 1 86 ? 5.328 -6.973 -3.973 1 98.88 86 ARG A CA 1
ATOM 670 C C . ARG A 1 86 ? 5.023 -8.203 -4.824 1 98.88 86 ARG A C 1
ATOM 672 O O . ARG A 1 86 ? 4.82 -8.086 -6.035 1 98.88 86 ARG A O 1
ATOM 679 N N . MET A 1 87 ? 5.105 -9.32 -4.164 1 98.88 87 MET A N 1
ATOM 680 C CA . MET A 1 87 ? 4.699 -10.547 -4.84 1 98.88 87 MET A CA 1
ATOM 681 C C . MET A 1 87 ? 3.188 -10.727 -4.773 1 98.88 87 MET A C 1
ATOM 683 O O . MET A 1 87 ? 2.572 -10.469 -3.736 1 98.88 87 MET A O 1
ATOM 687 N N . GLY A 1 88 ? 2.65 -11.211 -5.844 1 98.44 88 GLY A N 1
ATOM 688 C CA . GLY A 1 88 ? 1.224 -11.484 -5.875 1 98.44 88 GLY A CA 1
ATOM 689 C C . GLY A 1 88 ? 0.804 -12.312 -7.078 1 98.44 88 GLY A C 1
ATOM 690 O O . GLY A 1 88 ? 1.647 -12.891 -7.766 1 98.44 88 GLY A O 1
ATOM 691 N N . LYS A 1 89 ? -0.481 -12.445 -7.164 1 98.19 89 LYS A N 1
ATOM 692 C CA . LYS A 1 89 ? -1.072 -13.203 -8.266 1 98.19 89 LYS A CA 1
ATOM 693 C C . LYS A 1 89 ? -0.528 -14.633 -8.305 1 98.19 89 LYS A C 1
ATOM 695 O O . LYS A 1 89 ? -0.128 -15.117 -9.367 1 98.19 89 LYS A O 1
ATOM 700 N N . VAL A 1 90 ? -0.448 -15.172 -7.184 1 98.31 90 VAL A N 1
ATOM 701 C CA . VAL A 1 90 ? 0.061 -16.531 -7.043 1 98.31 90 VAL A CA 1
ATOM 702 C C . VAL A 1 90 ? -1.064 -17.531 -7.293 1 98.31 90 VAL A C 1
ATOM 704 O O . VAL A 1 90 ? -2.014 -17.625 -6.512 1 98.31 90 VAL A O 1
ATOM 707 N N . LEU A 1 91 ? -0.934 -18.281 -8.32 1 97.81 91 LEU A N 1
ATOM 708 C CA . LEU A 1 91 ? -1.967 -19.25 -8.695 1 97.81 91 LEU A CA 1
ATOM 709 C C . LEU A 1 91 ? -1.346 -20.531 -9.25 1 97.81 91 LEU A C 1
ATOM 711 O O . LEU A 1 91 ? -0.603 -20.484 -10.234 1 97.81 91 LEU A O 1
ATOM 715 N N . VAL A 1 92 ? -1.552 -21.625 -8.578 1 96.88 92 VAL A N 1
ATOM 716 C CA . VAL A 1 92 ? -1.339 -22.953 -9.148 1 96.88 92 VAL A CA 1
ATOM 717 C C . VAL A 1 92 ? -2.65 -23.484 -9.719 1 96.88 92 VAL A C 1
ATOM 719 O O . VAL A 1 92 ? -3.664 -23.531 -9.016 1 96.88 92 VAL A O 1
ATOM 722 N N . PHE A 1 93 ? -2.615 -23.828 -10.977 1 96.75 93 PHE A N 1
ATOM 723 C CA . PHE A 1 93 ? -3.842 -24.297 -11.609 1 96.75 93 PHE A CA 1
ATOM 724 C C . PHE A 1 93 ? -4.332 -25.578 -10.945 1 96.75 93 PHE A C 1
ATOM 726 O O . PHE A 1 93 ? -3.535 -26.359 -10.422 1 96.75 93 PHE A O 1
ATOM 733 N N . PRO A 1 94 ? -5.633 -25.828 -10.984 1 95.31 94 PRO A N 1
ATOM 734 C CA . PRO A 1 94 ? -6.242 -26.938 -10.242 1 95.31 94 PRO A CA 1
ATOM 735 C C . PRO A 1 94 ? -5.602 -28.281 -10.562 1 95.31 94 PRO A C 1
ATOM 737 O O . PRO A 1 94 ? -5.305 -29.062 -9.648 1 95.31 94 PRO A O 1
ATOM 740 N N . ALA A 1 95 ? -5.297 -28.547 -11.766 1 93.44 95 ALA A N 1
ATOM 741 C CA . ALA A 1 95 ? -4.766 -29.844 -12.188 1 93.44 95 ALA A CA 1
ATOM 742 C C . ALA A 1 95 ? -3.363 -30.078 -11.633 1 93.44 95 ALA A C 1
ATOM 744 O O . ALA A 1 95 ? -2.885 -31.203 -11.578 1 93.44 95 ALA A O 1
ATOM 745 N N . ALA A 1 96 ? -2.756 -29.031 -11.234 1 94.38 96 ALA A N 1
ATOM 746 C CA . ALA A 1 96 ? -1.365 -29.125 -10.797 1 94.38 96 ALA A CA 1
ATOM 747 C C . ALA A 1 96 ? -1.259 -29 -9.281 1 94.38 96 ALA A C 1
ATOM 749 O O . ALA A 1 96 ? -0.162 -29.078 -8.719 1 94.38 96 ALA A O 1
ATOM 750 N N . ARG A 1 97 ? -2.328 -28.891 -8.586 1 94.12 97 ARG A N 1
ATOM 751 C CA . ARG A 1 97 ? -2.303 -28.703 -7.141 1 94.12 97 ARG A CA 1
ATOM 752 C C . ARG A 1 97 ? -1.947 -30 -6.426 1 94.12 97 ARG A C 1
ATOM 754 O O . ARG A 1 97 ? -2.229 -31.094 -6.93 1 94.12 97 ARG A O 1
ATOM 761 N N . GLY A 1 98 ? -1.318 -29.812 -5.289 1 92.44 98 GLY A N 1
ATOM 762 C CA . GLY A 1 98 ? -0.966 -30.969 -4.48 1 92.44 98 GLY A CA 1
ATOM 763 C C . GLY A 1 98 ? 0.261 -31.703 -4.992 1 92.44 98 GLY A C 1
ATOM 764 O O . GLY A 1 98 ? 0.562 -32.812 -4.543 1 92.44 98 GLY A O 1
ATOM 765 N N . LYS A 1 99 ? 0.942 -31.141 -5.91 1 92.69 99 LYS A N 1
ATOM 766 C CA . LYS A 1 99 ? 2.088 -31.812 -6.531 1 92.69 99 LYS A CA 1
ATOM 767 C C . LYS A 1 99 ? 3.398 -31.141 -6.109 1 92.69 99 LYS A C 1
ATOM 769 O O . LYS A 1 99 ? 4.457 -31.453 -6.656 1 92.69 99 LYS A O 1
ATOM 774 N N . GLY A 1 100 ? 3.318 -30.156 -5.254 1 93.69 100 GLY A N 1
ATOM 775 C CA . GLY A 1 100 ? 4.516 -29.547 -4.691 1 93.69 100 GLY A CA 1
ATOM 776 C C . GLY A 1 100 ? 5.082 -28.438 -5.559 1 93.69 100 GLY A C 1
ATOM 777 O O . GLY A 1 100 ? 6.277 -28.141 -5.484 1 93.69 100 GLY A O 1
ATOM 778 N N . PHE A 1 101 ? 4.297 -27.766 -6.363 1 94.75 101 PHE A N 1
ATOM 779 C CA . PHE A 1 101 ? 4.801 -26.781 -7.324 1 94.75 101 PHE A CA 1
ATOM 780 C C . PHE A 1 101 ? 4.82 -25.391 -6.715 1 94.75 101 PHE A C 1
ATOM 782 O O . PHE A 1 101 ? 5.535 -24.516 -7.195 1 94.75 101 PHE A O 1
ATOM 789 N N . ALA A 1 102 ? 4.102 -25.156 -5.676 1 96.31 102 ALA A N 1
ATOM 790 C CA . ALA A 1 102 ? 3.93 -23.812 -5.145 1 96.31 102 ALA A CA 1
ATOM 791 C C . ALA A 1 102 ? 5.25 -23.266 -4.605 1 96.31 102 ALA A C 1
ATOM 793 O O . ALA A 1 102 ? 5.652 -22.156 -4.949 1 96.31 102 ALA A O 1
ATOM 794 N N . ALA A 1 103 ? 5.895 -24.031 -3.801 1 96.5 103 ALA A N 1
ATOM 795 C CA . ALA A 1 103 ? 7.121 -23.562 -3.16 1 96.5 103 ALA A CA 1
ATOM 796 C C . ALA A 1 103 ? 8.203 -23.266 -4.195 1 96.5 103 ALA A C 1
ATOM 798 O O . ALA A 1 103 ? 8.758 -22.172 -4.23 1 96.5 103 ALA A O 1
ATOM 799 N N . PRO A 1 104 ? 8.484 -24.219 -5.105 1 96.44 104 PRO A N 1
ATOM 800 C CA . PRO A 1 104 ? 9.484 -23.906 -6.133 1 96.44 104 PRO A CA 1
ATOM 801 C C . PRO A 1 104 ? 9.117 -22.688 -6.965 1 96.44 104 PRO A C 1
ATOM 803 O O . PRO A 1 104 ? 9.992 -21.906 -7.344 1 96.44 104 PRO A O 1
ATOM 806 N N . MET A 1 105 ? 7.875 -22.469 -7.266 1 97.31 105 MET A N 1
ATOM 807 C CA . MET A 1 105 ? 7.395 -21.328 -8.031 1 97.31 105 MET A CA 1
ATOM 808 C C . MET A 1 105 ? 7.715 -20.016 -7.309 1 97.31 105 MET A C 1
ATOM 810 O O . MET A 1 105 ? 8.281 -19.094 -7.902 1 97.31 105 MET A O 1
ATOM 814 N N . ILE A 1 106 ? 7.418 -19.953 -6.102 1 98.38 106 ILE A N 1
ATOM 815 C CA . ILE A 1 106 ? 7.645 -18.766 -5.289 1 98.38 106 ILE A CA 1
ATOM 816 C C . ILE A 1 106 ? 9.148 -18.547 -5.125 1 98.38 106 ILE A C 1
ATOM 818 O O . ILE A 1 106 ? 9.625 -17.406 -5.266 1 98.38 106 ILE A O 1
ATOM 822 N N . GLU A 1 107 ? 9.875 -19.562 -4.867 1 98 107 GLU A N 1
ATOM 823 C CA . GLU A 1 107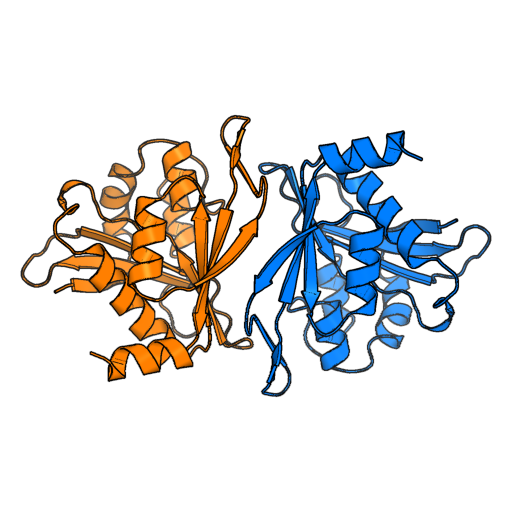 ? 11.312 -19.469 -4.66 1 98 107 GLU A CA 1
ATOM 824 C C . GLU A 1 107 ? 12.016 -18.953 -5.914 1 98 107 GLU A C 1
ATOM 826 O O . GLU A 1 107 ? 12.969 -18.172 -5.828 1 98 107 GLU A O 1
ATOM 831 N N . GLU A 1 108 ? 11.578 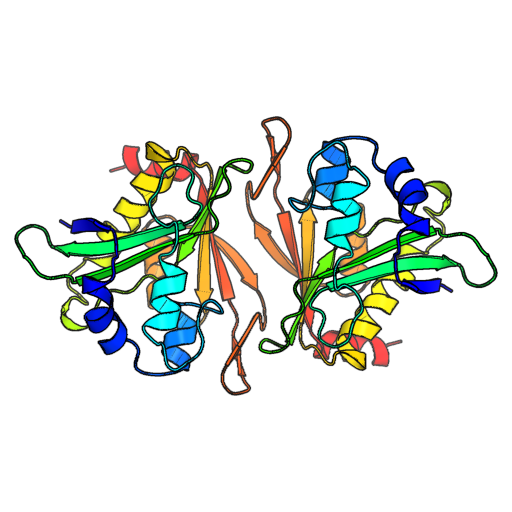-19.406 -7.016 1 97.94 108 GLU A N 1
ATOM 832 C CA . GLU A 1 108 ? 12.164 -18.906 -8.258 1 97.94 108 GLU A CA 1
ATOM 833 C C . GLU A 1 108 ? 11.898 -17.406 -8.438 1 97.94 108 GLU A C 1
ATOM 835 O O . GLU A 1 108 ? 12.773 -16.672 -8.891 1 97.94 108 GLU A O 1
ATOM 840 N N . LEU A 1 109 ? 10.711 -16.969 -8.109 1 98.75 109 LEU A N 1
ATOM 841 C CA . LEU A 1 109 ? 10.414 -15.547 -8.188 1 98.75 109 LEU A CA 1
ATOM 842 C C . LEU A 1 109 ? 11.281 -14.758 -7.207 1 98.75 109 LEU A C 1
ATOM 844 O O . LEU A 1 109 ? 11.758 -13.672 -7.535 1 98.75 109 LEU A O 1
ATOM 848 N N . LEU A 1 110 ? 11.461 -15.312 -6.059 1 98.75 110 LEU A N 1
ATOM 849 C CA . LEU A 1 110 ? 12.289 -14.656 -5.055 1 98.75 110 LEU A CA 1
ATOM 850 C C . LEU A 1 110 ? 13.742 -14.562 -5.52 1 98.75 110 LEU A C 1
ATOM 852 O O . LEU A 1 110 ? 14.43 -13.578 -5.238 1 98.75 110 LEU A O 1
ATOM 856 N N . ARG A 1 111 ? 14.203 -15.594 -6.164 1 98.38 111 ARG A N 1
ATOM 857 C CA . ARG A 1 111 ? 15.539 -15.547 -6.746 1 98.38 111 ARG A CA 1
ATOM 858 C C . ARG A 1 111 ? 15.672 -14.367 -7.715 1 98.38 111 ARG A C 1
ATOM 860 O O . ARG A 1 111 ? 16.656 -13.633 -7.676 1 98.38 111 ARG A O 1
ATOM 867 N N . ILE A 1 112 ? 14.703 -14.227 -8.586 1 98.31 112 ILE A N 1
ATOM 868 C CA . ILE A 1 112 ? 14.695 -13.102 -9.523 1 98.31 112 ILE A CA 1
ATOM 869 C C . ILE A 1 112 ? 14.711 -11.789 -8.75 1 98.31 112 ILE A C 1
ATOM 871 O O . ILE A 1 112 ? 15.508 -10.898 -9.047 1 98.31 112 ILE A O 1
ATOM 875 N N . ALA A 1 113 ? 13.906 -11.641 -7.75 1 98.75 113 ALA A N 1
ATOM 876 C CA . ALA A 1 113 ? 13.766 -10.406 -6.988 1 98.75 113 ALA A CA 1
ATOM 877 C C . ALA A 1 113 ? 15.055 -10.062 -6.258 1 98.75 113 ALA A C 1
ATOM 879 O O . ALA A 1 113 ? 15.555 -8.938 -6.367 1 98.75 113 ALA A O 1
ATOM 880 N N . PHE A 1 114 ? 15.633 -11.023 -5.566 1 98.75 114 PHE A N 1
ATOM 881 C CA . PHE A 1 114 ? 16.75 -10.734 -4.672 1 98.75 114 PHE A CA 1
ATOM 882 C C . PHE A 1 114 ? 18.078 -10.797 -5.422 1 98.75 114 PHE A C 1
ATOM 884 O O . PHE A 1 114 ? 18.984 -10.023 -5.145 1 98.75 114 PHE A O 1
ATOM 891 N N . GLU A 1 115 ? 18.203 -11.672 -6.348 1 98.12 115 GLU A N 1
ATOM 892 C CA . GLU A 1 115 ? 19.5 -11.891 -6.973 1 98.12 115 GLU A CA 1
ATOM 893 C C . GLU A 1 115 ? 19.609 -11.148 -8.305 1 98.12 115 GLU A C 1
ATOM 895 O O . GLU A 1 115 ? 20.641 -10.539 -8.594 1 98.12 115 GLU A O 1
ATOM 900 N N . GLN A 1 116 ? 18.625 -11.219 -9.078 1 97.69 116 GLN A N 1
ATOM 901 C CA . GLN A 1 116 ? 18.703 -10.57 -10.383 1 97.69 116 GLN A CA 1
ATOM 902 C C . GLN A 1 116 ? 18.391 -9.086 -10.273 1 97.69 116 GLN A C 1
ATOM 904 O O . GLN A 1 116 ? 19.109 -8.25 -10.828 1 97.69 116 GLN A O 1
ATOM 909 N N . LEU A 1 117 ? 17.328 -8.742 -9.586 1 98.25 117 LEU A N 1
ATOM 910 C CA . LEU A 1 117 ? 16.922 -7.348 -9.469 1 98.25 117 LEU A CA 1
ATOM 911 C C . LEU A 1 117 ? 17.609 -6.684 -8.281 1 98.25 117 LEU A C 1
ATOM 913 O O . LEU A 1 117 ? 17.484 -5.477 -8.078 1 98.25 117 LEU A O 1
ATOM 917 N N . SER A 1 118 ? 18.219 -7.453 -7.449 1 98.12 118 SER A N 1
ATOM 918 C CA . SER A 1 118 ? 19.016 -6.977 -6.328 1 98.12 118 SER A CA 1
ATOM 919 C C . SER A 1 118 ? 18.172 -6.168 -5.352 1 98.12 118 SER A C 1
ATOM 921 O O . SER A 1 118 ? 18.609 -5.125 -4.859 1 98.12 118 SER A O 1
ATOM 923 N N . LEU A 1 119 ? 17.016 -6.617 -5.105 1 98.75 119 LEU A N 1
ATOM 924 C CA . LEU A 1 119 ? 16.125 -5.949 -4.156 1 98.75 119 LEU A CA 1
ATOM 925 C C . LEU A 1 119 ? 16.469 -6.348 -2.725 1 98.75 119 LEU A C 1
ATOM 927 O O . LEU A 1 119 ? 17.125 -7.355 -2.496 1 98.75 119 LEU A O 1
ATOM 931 N N . ASN A 1 120 ? 15.984 -5.535 -1.743 1 98.94 120 ASN A N 1
ATOM 932 C CA . ASN A 1 120 ? 16.203 -5.797 -0.326 1 98.94 120 ASN A CA 1
ATOM 933 C C . ASN A 1 120 ? 14.984 -6.426 0.329 1 98.94 120 ASN A C 1
ATOM 935 O O . ASN A 1 120 ? 15.102 -7.109 1.351 1 98.94 120 ASN A O 1
ATOM 939 N N . ARG A 1 121 ? 13.859 -6.172 -0.213 1 98.94 121 ARG A N 1
ATOM 940 C CA . ARG A 1 121 ? 12.609 -6.535 0.455 1 98.94 121 ARG A CA 1
ATOM 941 C C . ARG A 1 121 ? 11.562 -6.988 -0.554 1 98.94 121 ARG A C 1
ATOM 943 O O . ARG A 1 121 ? 11.344 -6.332 -1.573 1 98.94 121 ARG A O 1
ATOM 950 N N . VAL A 1 122 ? 10.953 -8.102 -0.355 1 98.94 122 VAL A N 1
ATOM 951 C CA . VAL A 1 122 ? 9.766 -8.547 -1.067 1 98.94 122 VAL A CA 1
ATOM 952 C C . VAL A 1 122 ? 8.617 -8.75 -0.08 1 98.94 122 VAL A C 1
ATOM 954 O O . VAL A 1 122 ? 8.773 -9.445 0.929 1 98.94 122 VAL A O 1
ATOM 957 N N . SER A 1 123 ? 7.504 -8.086 -0.343 1 98.94 123 SER A N 1
ATOM 958 C CA . SER A 1 123 ? 6.332 -8.227 0.518 1 98.94 123 SER A CA 1
ATOM 959 C C . SER A 1 123 ? 5.176 -8.891 -0.225 1 98.94 123 SER A C 1
ATOM 961 O O . SER A 1 123 ? 5.246 -9.094 -1.438 1 98.94 123 SER A O 1
ATOM 963 N N . LEU A 1 124 ? 4.199 -9.25 0.528 1 98.88 124 LEU A N 1
ATOM 964 C CA . LEU A 1 124 ? 2.961 -9.781 -0.028 1 98.88 124 LEU A CA 1
ATOM 965 C C . LEU A 1 124 ? 1.799 -9.562 0.938 1 98.88 124 LEU A C 1
ATOM 967 O O . LEU A 1 124 ? 2.01 -9.25 2.111 1 98.88 124 LEU A O 1
ATOM 971 N N . GLY A 1 125 ? 0.666 -9.602 0.375 1 98.69 125 GLY A N 1
ATOM 972 C CA . GLY A 1 125 ? -0.566 -9.656 1.146 1 98.69 125 GLY A CA 1
ATOM 973 C C . GLY A 1 125 ? -1.356 -10.93 0.92 1 98.69 125 GLY A C 1
ATOM 974 O O . GLY A 1 125 ? -1.427 -11.43 -0.204 1 98.69 125 GLY A O 1
ATOM 975 N N . VAL A 1 126 ? -1.917 -11.43 1.993 1 98.69 126 VAL A N 1
ATOM 976 C CA . VAL A 1 126 ? -2.732 -12.641 1.916 1 98.69 126 VAL A CA 1
ATOM 977 C C . VAL A 1 126 ? -3.914 -12.531 2.877 1 98.69 126 VAL A C 1
ATOM 979 O O . VAL A 1 126 ? -3.752 -12.109 4.023 1 98.69 126 VAL A O 1
ATOM 982 N N . PHE A 1 127 ? -5.051 -12.852 2.328 1 98.62 127 PHE A N 1
ATOM 983 C CA . PHE A 1 127 ? -6.223 -12.711 3.184 1 98.62 127 PHE A CA 1
ATOM 984 C C . PHE A 1 127 ? -6.172 -13.703 4.34 1 98.62 127 PHE A C 1
ATOM 986 O O . PHE A 1 127 ? -5.754 -14.852 4.16 1 98.62 127 PHE A O 1
ATOM 993 N N . SER A 1 128 ? -6.668 -13.312 5.496 1 98.62 128 SER A N 1
ATOM 994 C CA . SER A 1 128 ? -6.43 -14.008 6.758 1 98.62 128 SER A CA 1
ATOM 995 C C . SER A 1 128 ? -7.066 -15.391 6.758 1 98.62 128 SER A C 1
ATOM 997 O O . SER A 1 128 ? -6.625 -16.281 7.484 1 98.62 128 SER A O 1
ATOM 999 N N . PHE A 1 129 ? -8.062 -15.57 5.984 1 98.06 129 PHE A N 1
ATOM 1000 C CA . PHE A 1 129 ? -8.75 -16.859 5.969 1 98.06 129 PHE A CA 1
ATOM 1001 C C . PHE A 1 129 ? -7.988 -17.875 5.121 1 98.06 129 PHE A C 1
ATOM 1003 O O . PHE A 1 129 ? -8.281 -19.062 5.156 1 98.06 129 PHE A O 1
ATOM 1010 N N . ASN A 1 130 ? -7.09 -17.438 4.273 1 97.44 130 ASN A N 1
ATOM 1011 C CA . ASN A 1 130 ? -6.312 -18.344 3.426 1 97.44 130 ASN A CA 1
ATOM 1012 C C . ASN A 1 130 ? -5.164 -18.984 4.195 1 97.44 130 ASN A C 1
ATOM 1014 O O . ASN A 1 130 ? -3.994 -18.734 3.891 1 97.44 130 ASN A O 1
ATOM 1018 N N . VAL A 1 131 ? -5.477 -19.797 5.051 1 98 131 VAL A N 1
ATOM 1019 C CA . VAL A 1 131 ? -4.539 -20.359 6.012 1 98 131 VAL A CA 1
ATOM 1020 C C . VAL A 1 131 ? -3.494 -21.203 5.285 1 98 131 VAL A C 1
ATOM 1022 O O . VAL A 1 131 ? -2.322 -21.219 5.668 1 98 131 VAL A O 1
ATOM 1025 N N . ARG A 1 132 ? -3.924 -21.891 4.305 1 95.62 132 ARG A N 1
ATOM 1026 C CA . ARG A 1 132 ? -3.008 -22.734 3.535 1 95.62 132 ARG A CA 1
ATOM 1027 C C . ARG A 1 132 ? -1.892 -21.891 2.916 1 95.62 132 ARG A C 1
ATOM 1029 O O . ARG A 1 132 ? -0.717 -22.25 3.004 1 95.62 132 ARG A O 1
ATOM 1036 N N . ALA A 1 133 ? -2.234 -20.812 2.275 1 97.44 133 ALA A N 1
ATOM 1037 C CA . ALA A 1 133 ? -1.234 -19.938 1.676 1 97.44 133 ALA A CA 1
ATOM 1038 C C . ALA A 1 133 ? -0.327 -19.328 2.742 1 97.44 133 ALA A C 1
ATOM 1040 O O . ALA A 1 133 ? 0.889 -19.25 2.555 1 97.44 133 ALA A O 1
ATOM 1041 N N . ILE A 1 134 ? -0.896 -18.906 3.834 1 98.5 134 ILE A N 1
ATOM 1042 C CA . ILE A 1 134 ? -0.135 -18.328 4.934 1 98.5 134 ILE A CA 1
ATOM 1043 C C . ILE A 1 134 ? 0.942 -19.312 5.391 1 98.5 134 ILE A C 1
ATOM 1045 O O . ILE A 1 134 ? 2.117 -18.953 5.492 1 98.5 134 ILE A O 1
ATOM 1049 N N . HIS A 1 135 ? 0.527 -20.547 5.625 1 97.88 135 HIS A N 1
ATOM 1050 C CA . HIS A 1 135 ? 1.465 -21.562 6.062 1 97.88 135 HIS A CA 1
ATOM 1051 C C . HIS A 1 135 ? 2.566 -21.781 5.031 1 97.88 135 HIS A C 1
ATOM 1053 O O . HIS A 1 135 ? 3.738 -21.922 5.387 1 97.88 135 HIS A O 1
ATOM 1059 N N . ARG A 1 136 ? 2.182 -21.812 3.811 1 97.19 136 ARG A N 1
ATOM 1060 C CA . ARG A 1 136 ? 3.154 -21.984 2.736 1 97.19 136 ARG A CA 1
ATOM 1061 C C . ARG A 1 136 ? 4.168 -20.859 2.727 1 97.19 136 ARG A C 1
ATOM 1063 O O . ARG A 1 136 ? 5.375 -21.094 2.621 1 97.19 136 ARG A O 1
ATOM 1070 N N . TYR A 1 137 ? 3.742 -19.625 2.822 1 98.62 137 TYR A N 1
ATOM 1071 C CA . TYR A 1 137 ? 4.629 -18.469 2.826 1 98.62 137 TYR A CA 1
ATOM 1072 C C . TYR A 1 137 ? 5.562 -18.5 4.027 1 98.62 137 TYR A C 1
ATOM 1074 O O . TYR A 1 137 ? 6.75 -18.188 3.906 1 98.62 137 TYR A O 1
ATOM 1082 N N . GLU A 1 138 ? 4.996 -18.844 5.152 1 98.62 138 GLU A N 1
ATOM 1083 C CA . GLU A 1 138 ? 5.812 -18.953 6.359 1 98.62 138 GLU A CA 1
ATOM 1084 C C . GLU A 1 138 ? 6.879 -20.047 6.207 1 98.62 138 GLU A C 1
ATOM 1086 O O . GLU A 1 138 ? 8.031 -19.844 6.594 1 98.62 138 GLU A O 1
ATOM 1091 N N . LYS A 1 139 ? 6.473 -21.141 5.684 1 97.81 139 LYS A N 1
ATOM 1092 C CA . LYS A 1 139 ? 7.41 -22.25 5.469 1 97.81 139 LYS A CA 1
ATOM 1093 C C . LYS A 1 139 ? 8.539 -21.828 4.527 1 97.81 139 LYS A C 1
ATOM 1095 O O . LYS A 1 139 ? 9.68 -22.25 4.691 1 97.81 139 LYS A O 1
ATOM 1100 N N . ILE A 1 140 ? 8.219 -21.094 3.574 1 97.5 140 ILE A N 1
ATOM 1101 C CA . ILE A 1 140 ? 9.211 -20.609 2.617 1 97.5 140 ILE A CA 1
ATOM 1102 C C . ILE A 1 140 ? 10.164 -19.625 3.303 1 97.5 140 ILE A C 1
ATOM 1104 O O . ILE A 1 140 ? 11.32 -19.5 2.908 1 97.5 140 ILE A O 1
ATOM 1108 N N . GLY A 1 141 ? 9.656 -18.859 4.293 1 98.12 141 GLY A N 1
ATOM 1109 C CA . GLY A 1 141 ? 10.547 -17.984 5.043 1 98.12 141 GLY A CA 1
ATOM 1110 C C . GLY A 1 141 ? 10 -16.578 5.211 1 98.12 141 GLY A C 1
ATOM 1111 O O . GLY A 1 141 ? 10.641 -15.727 5.832 1 98.12 141 GLY A O 1
ATOM 1112 N N . PHE A 1 142 ? 8.836 -16.344 4.668 1 98.88 142 PHE A N 1
ATOM 1113 C CA . PHE A 1 142 ? 8.219 -15.047 4.887 1 98.88 142 PHE A CA 1
ATOM 1114 C C . PHE A 1 142 ? 7.863 -14.859 6.355 1 98.88 142 PHE A C 1
ATOM 1116 O O . PHE A 1 142 ? 7.473 -15.812 7.031 1 98.88 142 PHE A O 1
ATOM 1123 N N . GLN A 1 143 ? 7.938 -13.609 6.789 1 98.81 143 GLN A N 1
ATOM 1124 C CA . GLN A 1 143 ? 7.547 -13.242 8.148 1 98.81 143 GLN A CA 1
ATOM 1125 C C . GLN A 1 143 ? 6.285 -12.383 8.148 1 98.81 143 GLN A C 1
ATOM 1127 O O . GLN A 1 143 ? 6.133 -11.492 7.309 1 98.81 143 GLN A O 1
ATOM 1132 N N . ARG A 1 144 ? 5.438 -12.664 9.109 1 98.81 144 ARG A N 1
ATOM 1133 C CA . ARG A 1 144 ? 4.258 -11.828 9.281 1 98.81 144 ARG A CA 1
ATOM 1134 C C . ARG A 1 144 ? 4.641 -10.453 9.812 1 98.81 144 ARG A C 1
ATOM 1136 O O . ARG A 1 144 ? 5.414 -10.344 10.766 1 98.81 144 ARG A O 1
ATOM 1143 N N . GLU A 1 145 ? 4.078 -9.477 9.188 1 98.88 145 GLU A N 1
ATOM 1144 C CA . GLU A 1 145 ? 4.379 -8.125 9.641 1 98.88 145 GLU A CA 1
ATOM 1145 C C . GLU A 1 145 ? 3.172 -7.484 10.32 1 98.88 145 GLU A C 1
ATOM 1147 O O . GLU A 1 145 ? 3.314 -6.527 11.078 1 98.88 145 GLU A O 1
ATOM 1152 N N . GLY A 1 146 ? 2.033 -7.996 10.031 1 98.81 146 GLY A N 1
ATOM 1153 C CA . GLY A 1 146 ? 0.847 -7.484 10.695 1 98.81 146 GLY A CA 1
ATOM 1154 C C . GLY A 1 146 ? -0.44 -7.824 9.969 1 98.81 146 GLY A C 1
ATOM 1155 O O . GLY A 1 146 ? -0.413 -8.43 8.898 1 98.81 146 GLY A O 1
ATOM 1156 N N . LEU A 1 147 ? -1.538 -7.438 10.578 1 98.88 147 LEU A N 1
ATOM 1157 C CA . LEU A 1 147 ? -2.881 -7.656 10.047 1 98.88 147 LEU A CA 1
ATOM 1158 C C . LEU A 1 147 ? -3.578 -6.328 9.773 1 98.88 147 LEU A C 1
ATOM 1160 O O . LEU A 1 147 ? -3.773 -5.523 10.688 1 98.88 147 LEU A O 1
ATOM 1164 N N . LEU A 1 148 ? -3.881 -6.055 8.547 1 98.88 148 LEU A N 1
ATOM 1165 C CA . LEU A 1 148 ? -4.672 -4.902 8.125 1 98.88 148 LEU A CA 1
ATOM 1166 C C . LEU A 1 148 ? -6.164 -5.195 8.242 1 98.88 148 LEU A C 1
ATOM 1168 O O . LEU A 1 148 ? -6.719 -5.938 7.422 1 98.88 148 LEU A O 1
ATOM 1172 N N . ARG A 1 149 ? -6.793 -4.602 9.188 1 98.81 149 ARG A N 1
ATOM 1173 C CA . ARG A 1 149 ? -8.18 -4.914 9.516 1 98.81 149 ARG A CA 1
ATOM 1174 C C . ARG A 1 149 ? -9.133 -4.336 8.469 1 98.81 149 ARG A C 1
ATOM 1176 O O . ARG A 1 149 ? -9 -3.174 8.078 1 98.81 149 ARG A O 1
ATOM 1183 N N . GLN A 1 150 ? -10.117 -5.168 8.016 1 98.88 150 GLN A N 1
ATOM 1184 C CA . GLN A 1 150 ? -11.188 -4.75 7.117 1 98.88 150 GLN A CA 1
ATOM 1185 C C . GLN A 1 150 ? -10.633 -3.984 5.918 1 98.88 150 GLN A C 1
ATOM 1187 O O . GLN A 1 150 ? -11.164 -2.934 5.551 1 98.88 150 GLN A O 1
ATOM 1192 N N . ASN A 1 151 ? -9.625 -4.559 5.336 1 98.56 151 ASN A N 1
ATOM 1193 C CA . ASN A 1 151 ? -8.828 -3.93 4.281 1 98.56 151 ASN A CA 1
ATOM 1194 C C . ASN A 1 151 ? -9.562 -3.955 2.941 1 98.56 151 ASN A C 1
ATOM 1196 O O . ASN A 1 151 ? -9.383 -3.055 2.117 1 98.56 151 ASN A O 1
ATOM 1200 N N . THR A 1 152 ? -10.281 -4.949 2.707 1 98.25 152 THR A N 1
ATOM 1201 C CA . THR A 1 152 ? -10.875 -5.207 1.401 1 98.25 152 THR A CA 1
ATOM 1202 C C . THR A 1 152 ? -12.359 -5.539 1.543 1 98.25 152 THR A C 1
ATOM 1204 O O . THR A 1 152 ? -12.75 -6.324 2.408 1 98.25 152 THR A O 1
ATOM 1207 N N . LYS A 1 153 ? -13.188 -4.934 0.695 1 97.5 153 LYS A N 1
ATOM 1208 C CA . LYS A 1 153 ? -14.625 -5.207 0.724 1 97.5 153 LYS A CA 1
ATOM 1209 C C . LYS A 1 153 ? -15.039 -6.086 -0.452 1 97.5 153 LYS A C 1
ATOM 1211 O O . LYS A 1 153 ? -14.758 -5.762 -1.607 1 97.5 153 LYS A O 1
ATOM 1216 N N . VAL A 1 154 ? -15.609 -7.207 -0.127 1 96.06 154 VAL A N 1
ATOM 1217 C CA . VAL A 1 154 ? -16.125 -8.117 -1.14 1 96.06 154 VAL A CA 1
ATOM 1218 C C . VAL A 1 154 ? -17.562 -8.531 -0.787 1 96.06 154 VAL A C 1
ATOM 1220 O O . VAL A 1 154 ? -17.797 -9.086 0.282 1 96.06 154 VAL A O 1
ATOM 1223 N N . LYS A 1 155 ? -18.516 -8.227 -1.621 1 93.12 155 LYS A N 1
ATOM 1224 C CA . LYS A 1 155 ? -19.906 -8.594 -1.452 1 93.12 155 LYS A CA 1
ATOM 1225 C C . LYS A 1 155 ? -20.422 -8.18 -0.073 1 93.12 155 LYS A C 1
ATOM 1227 O O . LYS A 1 155 ? -21.016 -9 0.643 1 93.12 155 LYS A O 1
ATOM 1232 N N . GLY A 1 156 ? -20.094 -7.027 0.271 1 94.62 156 GLY A N 1
ATOM 1233 C CA . GLY A 1 156 ? -20.641 -6.438 1.479 1 94.62 156 GLY A CA 1
ATOM 1234 C C . GLY A 1 156 ? -19.891 -6.832 2.736 1 94.62 156 GLY A C 1
ATOM 1235 O O . GLY A 1 156 ? -20.219 -6.371 3.832 1 94.62 156 GLY A O 1
ATOM 1236 N N . GLU A 1 157 ? -18.875 -7.66 2.582 1 97.25 157 GLU A N 1
ATOM 1237 C CA . GLU A 1 157 ? -18.062 -8.086 3.719 1 97.25 157 GLU A CA 1
ATOM 1238 C C . GLU A 1 157 ? -16.641 -7.508 3.637 1 97.25 157 GLU A C 1
ATOM 1240 O O . GLU A 1 157 ? -16.078 -7.391 2.549 1 97.25 157 GLU A O 1
ATOM 1245 N N . TYR A 1 158 ? -16.141 -7.223 4.797 1 98.38 158 TYR A N 1
ATOM 1246 C CA . TYR A 1 158 ? -14.766 -6.742 4.859 1 98.38 158 TYR A CA 1
ATOM 1247 C C . TYR A 1 158 ? -13.82 -7.871 5.238 1 98.38 158 TYR A C 1
ATOM 1249 O O . TYR A 1 158 ? -14.055 -8.594 6.207 1 98.38 158 TYR A O 1
ATOM 1257 N N . TRP A 1 159 ? -12.758 -7.996 4.445 1 98.62 159 TRP A N 1
ATOM 1258 C CA . TRP A 1 159 ? -11.75 -9.023 4.691 1 98.62 159 TRP A CA 1
ATOM 1259 C C . TRP A 1 159 ? -10.484 -8.414 5.289 1 98.62 159 TRP A C 1
ATOM 1261 O O . TRP A 1 159 ? -10.062 -7.328 4.887 1 98.62 159 TRP A O 1
ATOM 1271 N N . ASP A 1 160 ? -9.938 -9.172 6.246 1 98.81 160 ASP A N 1
ATOM 1272 C CA . ASP A 1 160 ? -8.633 -8.82 6.812 1 98.81 160 ASP A CA 1
ATOM 1273 C C . ASP A 1 160 ? -7.496 -9.344 5.941 1 98.81 160 ASP A C 1
ATOM 1275 O O . ASP A 1 160 ? -7.59 -10.438 5.383 1 98.81 160 ASP A O 1
ATOM 1279 N N . LEU A 1 161 ? -6.48 -8.539 5.863 1 98.81 161 LEU A N 1
ATOM 1280 C CA . LEU A 1 161 ? -5.309 -8.875 5.062 1 98.81 161 LEU A CA 1
ATOM 1281 C C . LEU A 1 161 ? -4.066 -8.992 5.938 1 98.81 161 LEU A C 1
ATOM 1283 O O . LEU A 1 161 ? -3.75 -8.078 6.699 1 98.81 161 LEU A O 1
ATOM 1287 N N . ILE A 1 162 ? -3.371 -10.086 5.852 1 98.88 162 ILE A N 1
ATOM 1288 C CA . ILE A 1 162 ? -2.094 -10.258 6.531 1 98.88 162 ILE A CA 1
ATOM 1289 C C . ILE A 1 162 ? -0.958 -9.789 5.629 1 98.88 162 ILE A C 1
ATOM 1291 O O . ILE A 1 162 ? -0.869 -10.195 4.469 1 98.88 162 ILE A O 1
ATOM 1295 N N . GLU A 1 163 ? -0.18 -8.93 6.156 1 98.88 163 GLU A N 1
ATOM 1296 C CA . GLU A 1 163 ? 1.021 -8.477 5.461 1 98.88 163 GLU A CA 1
ATOM 1297 C C . GLU A 1 163 ? 2.24 -9.297 5.875 1 98.88 163 GLU A C 1
ATOM 1299 O O . GLU A 1 163 ? 2.443 -9.555 7.062 1 98.88 163 GLU A O 1
ATOM 1304 N N . MET A 1 164 ? 3.023 -9.734 4.895 1 98.94 164 MET A N 1
ATOM 1305 C CA . MET A 1 164 ? 4.25 -10.492 5.117 1 98.94 164 MET A CA 1
ATOM 1306 C C . MET A 1 164 ? 5.391 -9.953 4.262 1 98.94 164 MET A C 1
ATOM 1308 O O . MET A 1 164 ? 5.152 -9.258 3.271 1 98.94 164 MET A O 1
ATOM 1312 N N . SER A 1 165 ? 6.594 -10.289 4.676 1 98.94 165 SER A N 1
ATOM 1313 C CA . SER A 1 165 ? 7.727 -9.898 3.844 1 98.94 165 SER A CA 1
ATOM 1314 C C . SER A 1 165 ? 8.922 -10.82 4.066 1 98.94 165 SER A C 1
ATOM 1316 O O . SER A 1 165 ? 8.93 -11.609 5.016 1 98.94 165 SER A O 1
ATOM 1318 N N . MET A 1 166 ? 9.836 -10.797 3.215 1 98.94 166 MET A N 1
ATOM 1319 C CA . MET A 1 166 ? 11.164 -11.391 3.309 1 98.94 166 MET A CA 1
ATOM 1320 C C . MET A 1 166 ? 12.242 -10.383 2.922 1 98.94 166 MET A C 1
ATOM 1322 O O . MET A 1 166 ? 12.094 -9.656 1.935 1 98.94 166 MET A O 1
ATOM 1326 N N . LEU A 1 167 ? 13.273 -10.312 3.713 1 98.94 167 LEU A N 1
ATOM 1327 C CA . LEU A 1 167 ? 14.414 -9.445 3.426 1 98.94 167 LEU A CA 1
ATOM 1328 C C . LEU A 1 167 ? 15.531 -10.219 2.73 1 98.94 167 LEU A C 1
ATOM 1330 O O . LEU A 1 167 ? 15.641 -11.43 2.9 1 98.94 167 LEU A O 1
ATOM 1334 N N . LYS A 1 168 ? 16.328 -9.477 2.045 1 98.62 168 LYS A N 1
ATOM 1335 C CA . LYS A 1 168 ? 17.453 -10.078 1.327 1 98.62 168 LYS A CA 1
ATOM 1336 C C . LYS A 1 168 ? 18.328 -10.898 2.266 1 98.62 168 LYS A C 1
ATOM 1338 O O . LYS A 1 168 ? 18.75 -12 1.919 1 98.62 168 LYS A O 1
ATOM 1343 N N . ARG A 1 169 ? 18.625 -10.375 3.416 1 98.38 169 ARG A N 1
ATOM 1344 C CA . ARG A 1 169 ? 19.469 -11.086 4.367 1 98.38 169 ARG A CA 1
ATOM 1345 C C . ARG A 1 169 ? 18.844 -12.43 4.75 1 98.38 169 ARG A C 1
ATOM 1347 O O . ARG A 1 169 ? 19.562 -13.422 4.906 1 98.38 169 ARG A O 1
ATOM 1354 N N . GLU A 1 170 ? 17.609 -12.492 4.93 1 98.62 170 GLU A N 1
ATOM 1355 C CA . GLU A 1 170 ? 16.922 -13.727 5.277 1 98.62 170 GLU A CA 1
ATOM 1356 C C . GLU A 1 170 ? 16.938 -14.719 4.117 1 98.62 170 GLU A C 1
ATOM 1358 O O . GLU A 1 170 ? 17.094 -15.922 4.328 1 98.62 170 GLU A O 1
ATOM 1363 N N . TRP A 1 171 ? 16.719 -14.203 2.908 1 98.19 171 TRP A N 1
ATOM 1364 C CA . TRP A 1 171 ? 16.844 -15.023 1.709 1 98.19 171 TRP A CA 1
ATOM 1365 C C . TRP A 1 171 ? 18.219 -15.672 1.638 1 98.19 171 TRP A C 1
ATOM 1367 O O . TRP A 1 171 ? 18.328 -16.875 1.39 1 98.19 171 TRP A O 1
ATOM 1377 N N . ASN A 1 172 ? 19.25 -14.898 1.916 1 97.44 172 ASN A N 1
ATOM 1378 C CA . ASN A 1 172 ? 20.609 -15.391 1.865 1 97.44 172 ASN A CA 1
ATOM 1379 C C . ASN A 1 172 ? 20.875 -16.438 2.947 1 97.44 172 ASN A C 1
ATOM 1381 O O . ASN A 1 172 ? 21.625 -17.391 2.725 1 97.44 172 ASN A O 1
ATOM 1385 N N . GLU A 1 173 ? 20.297 -16.25 4.047 1 96.25 173 GLU A N 1
ATOM 1386 C CA . GLU A 1 173 ? 20.469 -17.203 5.141 1 96.25 173 GLU A CA 1
ATOM 1387 C C . GLU A 1 173 ? 19.797 -18.531 4.828 1 96.25 173 GLU A C 1
ATOM 1389 O O . GLU A 1 173 ? 20.281 -19.594 5.254 1 96.25 173 GLU A O 1
ATOM 1394 N N . ARG A 1 174 ? 18.734 -18.516 4.191 1 91.62 174 ARG A N 1
ATOM 1395 C CA . ARG A 1 174 ? 18.031 -19.719 3.789 1 91.62 174 ARG A CA 1
ATOM 1396 C C . ARG A 1 174 ? 18.844 -20.516 2.766 1 91.62 174 ARG A C 1
ATOM 1398 O O . ARG A 1 174 ? 18.844 -21.75 2.795 1 91.62 174 ARG A O 1
ATOM 1405 N N . LYS A 1 175 ? 19.391 -19.875 1.897 1 83.31 175 LYS A N 1
ATOM 1406 C CA . LYS A 1 175 ? 20.188 -20.516 0.847 1 83.31 175 LYS A CA 1
ATOM 1407 C C . LYS A 1 175 ? 21.391 -21.25 1.43 1 83.31 175 LYS A C 1
ATOM 1409 O O . LYS A 1 175 ? 21.75 -22.328 0.97 1 83.31 175 LYS A O 1
ATOM 1414 N N . TYR A 1 176 ? 21.828 -20.609 2.408 1 74.75 176 TYR A N 1
ATOM 1415 C CA . TYR A 1 176 ? 23.016 -21.203 2.988 1 74.75 176 TYR A CA 1
ATOM 1416 C C . TYR A 1 176 ? 22.656 -22.328 3.955 1 74.75 176 TYR A C 1
ATOM 1418 O O . TYR A 1 176 ? 23.5 -23.156 4.297 1 74.75 176 TYR A O 1
ATOM 1426 N N . SER A 1 177 ? 21.422 -22.281 4.328 1 70.69 177 SER A N 1
ATOM 1427 C CA . SER A 1 177 ? 21.016 -23.359 5.223 1 70.69 177 SER A CA 1
ATOM 1428 C C . SER A 1 177 ? 20.516 -24.578 4.434 1 70.69 177 SER A C 1
ATOM 1430 O O . SER A 1 177 ? 20.375 -25.672 4.992 1 70.69 177 SER A O 1
ATOM 1432 N N . GLN A 1 178 ? 20.266 -24.547 3.178 1 56.62 178 GLN A N 1
ATOM 1433 C CA . GLN A 1 178 ? 19.891 -25.719 2.379 1 56.62 178 GLN A CA 1
ATOM 1434 C C . GLN A 1 178 ? 21.125 -26.438 1.846 1 56.62 178 GLN A C 1
ATOM 1436 O O . GLN A 1 178 ? 22.156 -25.812 1.589 1 56.62 178 GLN A O 1
ATOM 1441 N N . MET B 1 1 ? -9.422 25.906 17.453 1 86.44 1 MET B N 1
ATOM 1442 C CA . MET B 1 1 ? -10.297 25.484 16.359 1 86.44 1 MET B CA 1
ATOM 1443 C C . MET B 1 1 ? -9.578 25.594 15.016 1 86.44 1 MET B C 1
ATOM 1445 O O . MET B 1 1 ? -8.664 26.406 14.859 1 86.44 1 MET B O 1
ATOM 1449 N N . ILE B 1 2 ? -9.766 24.625 14.078 1 92.94 2 ILE B N 1
ATOM 1450 C CA . ILE B 1 2 ? -9.094 24.688 12.789 1 92.94 2 ILE B CA 1
ATOM 1451 C C . ILE B 1 2 ? -10.094 24.438 11.664 1 92.94 2 ILE B C 1
ATOM 1453 O O . ILE B 1 2 ? -11.211 23.969 11.914 1 92.94 2 ILE B O 1
ATOM 1457 N N . GLU B 1 3 ? -9.711 24.891 10.477 1 95.81 3 GLU B N 1
ATOM 1458 C CA . GLU B 1 3 ? -10.453 24.625 9.242 1 95.81 3 GLU B CA 1
ATOM 1459 C C . GLU B 1 3 ? -9.547 24 8.18 1 95.81 3 GLU B C 1
ATOM 1461 O O . GLU B 1 3 ? -8.398 24.406 8.023 1 95.81 3 GLU B O 1
ATOM 1466 N N . LEU B 1 4 ? -10.109 23.047 7.496 1 97.56 4 LEU B N 1
ATOM 1467 C CA . LEU B 1 4 ? -9.438 22.5 6.32 1 97.56 4 LEU B CA 1
ATOM 1468 C C . LEU B 1 4 ? -9.945 23.172 5.047 1 97.56 4 LEU B C 1
ATOM 1470 O O . LEU B 1 4 ? -11.148 23.188 4.789 1 97.56 4 LEU B O 1
ATOM 1474 N N . LEU B 1 5 ? -9.008 23.734 4.336 1 97.31 5 LEU B N 1
ATOM 1475 C CA . LEU B 1 5 ? -9.32 24.344 3.051 1 97.31 5 LEU B CA 1
ATOM 1476 C C . LEU B 1 5 ? -8.539 23.688 1.926 1 97.31 5 LEU B C 1
ATOM 1478 O O . LEU B 1 5 ? -7.441 23.172 2.146 1 97.31 5 LEU B O 1
ATOM 1482 N N . ASP B 1 6 ? -9.102 23.781 0.717 1 98.06 6 ASP B N 1
ATOM 1483 C CA . ASP B 1 6 ? -8.406 23.172 -0.408 1 98.06 6 ASP B CA 1
ATOM 1484 C C . ASP B 1 6 ? -6.996 23.734 -0.556 1 98.06 6 ASP B C 1
ATOM 1486 O O . ASP B 1 6 ? -6.801 24.953 -0.518 1 98.06 6 ASP B O 1
ATOM 1490 N N . PHE B 1 7 ? -6 22.859 -0.702 1 98.62 7 PHE B N 1
ATOM 1491 C CA . PHE B 1 7 ? -4.633 23.234 -1.051 1 98.62 7 PHE B CA 1
ATOM 1492 C C . PHE B 1 7 ? -4.52 23.547 -2.539 1 98.62 7 PHE B C 1
ATOM 1494 O O . PHE B 1 7 ? -4.934 22.734 -3.375 1 98.62 7 PHE B O 1
ATOM 1501 N N . ASN B 1 8 ? -4.047 24.719 -2.838 1 97.88 8 ASN B N 1
ATOM 1502 C CA . ASN B 1 8 ? -3.949 25.125 -4.238 1 97.88 8 ASN B CA 1
ATOM 1503 C C . ASN B 1 8 ? -2.625 25.812 -4.527 1 97.88 8 ASN B C 1
ATOM 1505 O O . ASN B 1 8 ? -1.761 25.906 -3.656 1 97.88 8 ASN B O 1
ATOM 1509 N N . GLU B 1 9 ? -2.492 26.297 -5.738 1 98 9 GLU B N 1
ATOM 1510 C CA . GLU B 1 9 ? -1.223 26.844 -6.219 1 98 9 GLU B CA 1
ATOM 1511 C C . GLU B 1 9 ? -0.749 28 -5.348 1 98 9 GLU B C 1
ATOM 1513 O O . GLU B 1 9 ? 0.455 28.188 -5.164 1 98 9 GLU B O 1
ATOM 1518 N N . SER B 1 10 ? -1.635 28.75 -4.816 1 97.12 10 SER B N 1
ATOM 1519 C CA . SER B 1 10 ? -1.272 29.891 -3.998 1 97.12 10 SER B CA 1
ATOM 1520 C C . SER B 1 10 ? -0.604 29.469 -2.699 1 97.12 10 SER B C 1
ATOM 1522 O O . SER B 1 10 ? 0.003 30.281 -2.004 1 97.12 10 SER B O 1
ATOM 1524 N N . ASP B 1 11 ? -0.667 28.188 -2.377 1 97.56 11 ASP B N 1
ATOM 1525 C CA . ASP B 1 11 ? -0.14 27.672 -1.116 1 97.56 11 ASP B CA 1
ATOM 1526 C C . ASP B 1 11 ? 1.232 27.031 -1.312 1 97.56 11 ASP B C 1
ATOM 1528 O O . ASP B 1 11 ? 1.901 26.672 -0.341 1 97.56 11 ASP B O 1
ATOM 1532 N N . PHE B 1 12 ? 1.674 26.922 -2.576 1 98.31 12 PHE B N 1
ATOM 1533 C CA . PHE B 1 12 ? 2.855 26.125 -2.908 1 98.31 12 PHE B CA 1
ATOM 1534 C C . PHE B 1 12 ? 4.086 26.672 -2.191 1 98.31 12 PHE B C 1
ATOM 1536 O O . PHE B 1 12 ? 4.82 25.922 -1.551 1 98.31 12 PHE B O 1
ATOM 1543 N N . ASP B 1 13 ? 4.258 27.953 -2.201 1 96.94 13 ASP B N 1
ATOM 1544 C CA . ASP B 1 13 ? 5.48 28.562 -1.683 1 96.94 13 ASP B CA 1
ATOM 1545 C C . ASP B 1 13 ? 5.609 28.344 -0.178 1 96.94 13 ASP B C 1
ATOM 1547 O O . ASP B 1 13 ? 6.707 28.078 0.324 1 96.94 13 ASP B O 1
ATOM 1551 N N . GLN B 1 14 ? 4.566 28.516 0.456 1 95.94 14 GLN B N 1
ATOM 1552 C CA . GLN B 1 14 ? 4.598 28.328 1.902 1 95.94 14 GLN B CA 1
ATOM 1553 C C . GLN B 1 14 ? 5 26.906 2.264 1 95.94 14 GLN B C 1
ATOM 1555 O O . GLN B 1 14 ? 5.797 26.688 3.18 1 95.94 14 GLN B O 1
ATOM 1560 N N . LEU B 1 15 ? 4.445 25.953 1.594 1 97.75 15 LEU B N 1
ATOM 1561 C CA . LEU B 1 15 ? 4.793 24.562 1.858 1 97.75 15 LEU B CA 1
ATOM 1562 C C . LEU B 1 15 ? 6.258 24.297 1.524 1 97.75 15 LEU B C 1
ATOM 1564 O O . LEU B 1 15 ? 6.973 23.656 2.303 1 97.75 15 LEU B O 1
ATOM 1568 N N . LEU B 1 16 ? 6.68 24.781 0.374 1 97.69 16 LEU B N 1
ATOM 1569 C CA . LEU B 1 16 ? 8.039 24.562 -0.094 1 97.69 16 LEU B CA 1
ATOM 1570 C C . 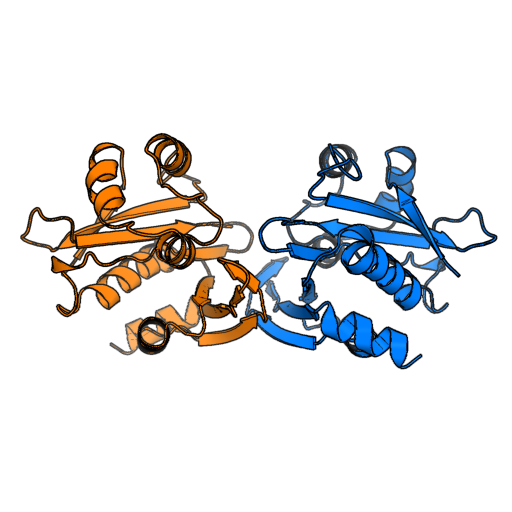LEU B 1 16 ? 9.062 25.047 0.931 1 97.69 16 LEU B C 1
ATOM 1572 O O . LEU B 1 16 ? 10.109 24.438 1.11 1 97.69 16 LEU B O 1
ATOM 1576 N N . LYS B 1 17 ? 8.688 26.047 1.651 1 95.94 17 LYS B N 1
ATOM 1577 C CA . LYS B 1 17 ? 9.586 26.656 2.629 1 95.94 17 LYS B CA 1
ATOM 1578 C C . LYS B 1 17 ? 9.82 25.734 3.816 1 95.94 17 LYS B C 1
ATOM 1580 O O . LYS B 1 17 ? 10.812 25.875 4.535 1 95.94 17 LYS B O 1
ATOM 1585 N N . HIS B 1 18 ? 8.977 24.812 4.008 1 96.12 18 HIS B N 1
ATOM 1586 C CA . HIS B 1 18 ? 9.055 23.969 5.199 1 96.12 18 HIS B CA 1
ATOM 1587 C C . HIS B 1 18 ? 9.688 22.625 4.883 1 96.12 18 HIS B C 1
ATOM 1589 O O . HIS B 1 18 ? 9.883 21.797 5.781 1 96.12 18 HIS B O 1
ATOM 1595 N N . ILE B 1 19 ? 9.961 22.344 3.605 1 96.5 19 ILE B N 1
ATOM 1596 C CA . ILE B 1 19 ? 10.602 21.094 3.223 1 96.5 19 ILE B CA 1
ATOM 1597 C C . ILE B 1 19 ? 12.102 21.312 3.045 1 96.5 19 ILE B C 1
ATOM 1599 O O . ILE B 1 19 ? 12.555 21.703 1.964 1 96.5 19 ILE B O 1
ATOM 1603 N N . GLU B 1 20 ? 12.82 20.922 4.055 1 93.25 20 GLU B N 1
ATOM 1604 C CA . GLU B 1 20 ? 14.18 21.453 4.156 1 93.25 20 GLU B CA 1
ATOM 1605 C C . GLU B 1 20 ? 15.219 20.375 3.826 1 93.25 20 GLU B C 1
ATOM 1607 O O . GLU B 1 20 ? 16.406 20.688 3.701 1 93.25 20 GLU B O 1
ATOM 1612 N N . SER B 1 21 ? 14.875 19.125 3.729 1 95.94 21 SER B N 1
ATOM 1613 C CA . SER B 1 21 ? 15.836 18.047 3.482 1 95.94 21 SER B CA 1
ATOM 1614 C C . SER B 1 21 ? 15.172 16.859 2.801 1 95.94 21 SER B C 1
ATOM 1616 O O . SER B 1 21 ? 13.953 16.703 2.859 1 95.94 21 SER B O 1
ATOM 1618 N N . PRO B 1 22 ? 16 16.078 2.105 1 95.38 22 PRO B N 1
ATOM 1619 C CA . PRO B 1 22 ? 15.453 14.852 1.515 1 95.38 22 PRO B CA 1
ATOM 1620 C C . PRO B 1 22 ? 14.844 13.914 2.557 1 95.38 22 PRO B C 1
ATOM 1622 O O . PRO B 1 22 ? 13.844 13.25 2.287 1 95.38 22 PRO B O 1
ATOM 1625 N N . GLU B 1 23 ? 15.438 13.844 3.715 1 96.06 23 GLU B N 1
ATOM 1626 C CA . GLU B 1 23 ? 14.93 12.992 4.785 1 96.06 23 GLU B CA 1
ATOM 1627 C C . GLU B 1 23 ? 13.555 13.453 5.254 1 96.06 23 GLU B C 1
ATOM 1629 O O . GLU B 1 23 ? 12.648 12.641 5.445 1 96.06 23 GLU B O 1
ATOM 1634 N N . PHE B 1 24 ? 13.531 14.766 5.402 1 96.19 24 PHE B N 1
ATOM 1635 C CA . PHE B 1 24 ? 12.25 15.297 5.859 1 96.19 24 PHE B CA 1
ATOM 1636 C C . PHE B 1 24 ? 11.18 15.117 4.793 1 96.19 24 PHE B C 1
ATOM 1638 O O . PHE B 1 24 ? 10.031 14.781 5.109 1 96.19 24 PHE B O 1
ATOM 1645 N N . LEU B 1 25 ? 11.555 15.398 3.543 1 97.06 25 LEU B N 1
ATOM 1646 C CA . LEU B 1 25 ? 10.602 15.172 2.461 1 97.06 25 LEU B CA 1
ATOM 1647 C C . LEU B 1 25 ? 10.109 13.727 2.463 1 97.06 25 LEU B C 1
ATOM 1649 O O . LEU B 1 25 ? 8.906 13.477 2.338 1 97.06 25 LEU B O 1
ATOM 1653 N N . LYS B 1 26 ? 10.992 12.773 2.631 1 96.38 26 LYS B N 1
ATOM 1654 C CA . LYS B 1 26 ? 10.625 11.359 2.654 1 96.38 26 LYS B CA 1
ATOM 1655 C C . LYS B 1 26 ? 9.703 11.047 3.826 1 96.38 26 LYS B C 1
ATOM 1657 O O . LYS B 1 26 ? 8.711 10.328 3.666 1 96.38 26 LYS B O 1
ATOM 1662 N N . GLN B 1 27 ? 10.016 11.555 4.934 1 95.38 27 GLN B N 1
ATOM 1663 C CA . GLN B 1 27 ? 9.195 11.328 6.117 1 95.38 27 GLN B CA 1
ATOM 1664 C C . GLN B 1 27 ? 7.777 11.844 5.91 1 95.38 27 GLN B C 1
ATOM 1666 O O . GLN B 1 27 ? 6.812 11.203 6.336 1 95.38 27 GLN B O 1
ATOM 1671 N N . TRP B 1 28 ? 7.746 12.938 5.27 1 95.19 28 TRP B N 1
ATOM 1672 C CA . TRP B 1 28 ? 6.465 13.625 5.117 1 95.19 28 TRP B CA 1
ATOM 1673 C C . TRP B 1 28 ? 5.648 13.008 3.986 1 95.19 28 TRP B C 1
ATOM 1675 O O . TRP B 1 28 ? 4.441 12.805 4.121 1 95.19 28 TRP B O 1
ATOM 1685 N N . SER B 1 29 ? 6.312 12.695 2.91 1 95.44 29 SER B N 1
ATOM 1686 C CA . SER B 1 29 ? 5.551 12.391 1.703 1 95.44 29 SER B CA 1
ATOM 1687 C C . SER B 1 29 ? 5.789 10.961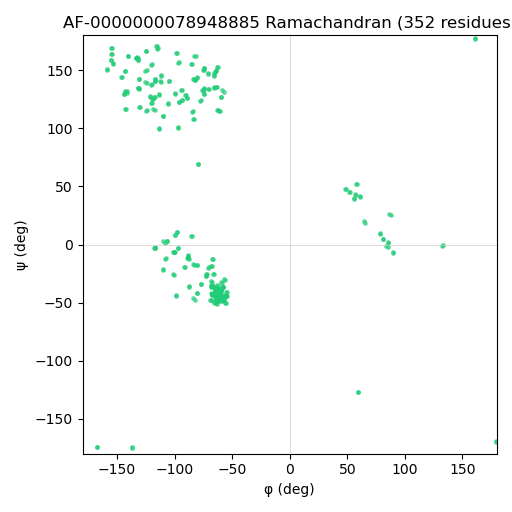 1.241 1 95.44 29 SER B C 1
ATOM 1689 O O . SER B 1 29 ? 5.16 10.5 0.288 1 95.44 29 SER B O 1
ATOM 1691 N N . GLY B 1 30 ? 6.617 10.289 1.912 1 92.69 30 GLY B N 1
ATOM 1692 C CA . GLY B 1 30 ? 6.996 8.977 1.396 1 92.69 30 GLY B CA 1
ATOM 1693 C C . GLY B 1 30 ? 7.625 9.039 0.017 1 92.69 30 GLY B C 1
ATOM 1694 O O . GLY B 1 30 ? 8.562 9.805 -0.208 1 92.69 30 GLY B O 1
ATOM 1695 N N . SER B 1 31 ? 7.074 8.258 -0.911 1 91 31 SER B N 1
ATOM 1696 C CA . SER B 1 31 ? 7.652 8.164 -2.25 1 91 31 SER B CA 1
ATOM 1697 C C . SER B 1 31 ? 6.914 9.078 -3.229 1 91 31 SER B C 1
ATOM 1699 O O . SER B 1 31 ? 7.125 8.984 -4.441 1 91 31 SER B O 1
ATOM 1701 N N . ALA B 1 32 ? 6.109 9.898 -2.725 1 94.69 32 ALA B N 1
ATOM 1702 C CA . ALA B 1 32 ? 5.254 10.695 -3.598 1 94.69 32 ALA B CA 1
ATOM 1703 C C . ALA B 1 32 ? 6.055 11.781 -4.312 1 94.69 32 ALA B C 1
ATOM 1705 O O . ALA B 1 32 ? 5.672 12.234 -5.395 1 94.69 32 ALA B O 1
ATOM 1706 N N . PHE B 1 33 ? 7.137 12.219 -3.727 1 96.69 33 PHE B N 1
ATOM 1707 C CA . PHE B 1 33 ? 7.938 13.305 -4.277 1 96.69 33 PHE B CA 1
ATOM 1708 C C . PHE B 1 33 ? 9.414 12.945 -4.281 1 96.69 33 PHE B C 1
ATOM 1710 O O . PHE B 1 33 ? 9.828 12 -3.604 1 96.69 33 PHE B O 1
ATOM 1717 N N . THR B 1 34 ? 10.117 13.672 -5.082 1 95.38 34 THR B N 1
ATOM 1718 C CA . THR B 1 34 ? 11.578 13.602 -5.105 1 95.38 34 THR B CA 1
ATOM 1719 C C . THR B 1 34 ? 12.188 14.945 -4.695 1 95.38 34 THR B C 1
ATOM 1721 O O . THR B 1 34 ? 11.688 16 -5.082 1 95.38 34 THR B O 1
ATOM 1724 N N . TYR B 1 35 ? 13.234 14.867 -3.986 1 96 35 TYR B N 1
ATOM 1725 C CA . TYR B 1 35 ? 13.898 16.078 -3.545 1 96 35 TYR B CA 1
ATOM 1726 C C . TYR B 1 35 ? 14.781 16.656 -4.648 1 96 35 TYR B C 1
ATOM 1728 O O . TYR B 1 35 ? 15.508 15.922 -5.316 1 96 35 TYR B O 1
ATOM 1736 N N . PRO B 1 36 ? 14.859 17.953 -4.758 1 96.94 36 PRO B N 1
ATOM 1737 C CA . PRO B 1 36 ? 14.055 18.953 -4.051 1 96.94 36 PRO B CA 1
ATOM 1738 C C . PRO B 1 36 ? 12.602 19 -4.527 1 96.94 36 PRO B C 1
ATOM 1740 O O . PRO B 1 36 ? 12.328 18.719 -5.699 1 96.94 36 PRO B O 1
ATOM 1743 N N . LEU B 1 37 ? 11.781 19.297 -3.615 1 98.06 37 LEU B N 1
ATOM 1744 C CA . LEU B 1 37 ? 10.383 19.484 -3.982 1 98.06 37 LEU B CA 1
ATOM 1745 C C . LEU B 1 37 ? 10.219 20.703 -4.883 1 98.06 37 LEU B C 1
ATOM 1747 O O . LEU B 1 37 ? 10.82 21.75 -4.629 1 98.06 37 LEU B O 1
ATOM 1751 N N . THR B 1 38 ? 9.469 20.578 -5.91 1 98.12 38 THR B N 1
ATOM 1752 C CA . THR B 1 38 ? 9.312 21.656 -6.879 1 98.12 38 THR B CA 1
ATOM 1753 C C . THR B 1 38 ? 7.844 22.016 -7.066 1 98.12 38 THR B C 1
ATOM 1755 O O . THR B 1 38 ? 6.957 21.234 -6.707 1 98.12 38 THR B O 1
ATOM 1758 N N . ARG B 1 39 ? 7.617 23.109 -7.684 1 98.12 39 ARG B N 1
ATOM 1759 C CA . ARG B 1 39 ? 6.262 23.531 -8.023 1 98.12 39 ARG B CA 1
ATOM 1760 C C . ARG B 1 39 ? 5.621 22.578 -9.016 1 98.12 39 ARG B C 1
ATOM 1762 O O . ARG B 1 39 ? 4.41 22.344 -8.961 1 98.12 39 ARG B O 1
ATOM 1769 N N . SER B 1 40 ? 6.422 22.125 -9.906 1 98.31 40 SER B N 1
ATOM 1770 C CA . SER B 1 40 ? 5.898 21.188 -10.898 1 98.31 40 SER B CA 1
ATOM 1771 C C . SER B 1 40 ? 5.391 19.906 -10.227 1 98.31 40 SER B C 1
ATOM 1773 O O . SER B 1 40 ? 4.34 19.391 -10.602 1 98.31 40 SER B O 1
ATOM 1775 N N . GLN B 1 41 ? 6.129 19.406 -9.336 1 98.44 41 GLN B N 1
ATOM 1776 C CA . GLN B 1 41 ? 5.68 18.25 -8.586 1 98.44 41 GLN B CA 1
ATOM 1777 C C . GLN B 1 41 ? 4.367 18.531 -7.859 1 98.44 41 GLN B C 1
ATOM 1779 O O . GLN B 1 41 ? 3.451 17.703 -7.871 1 98.44 41 GLN B O 1
ATOM 1784 N N . LEU B 1 42 ? 4.309 19.688 -7.27 1 98.69 42 LEU B N 1
ATOM 1785 C CA . LEU B 1 42 ? 3.111 20.062 -6.527 1 98.69 42 LEU B CA 1
ATOM 1786 C C . LEU B 1 42 ? 1.929 20.281 -7.469 1 98.69 42 LEU B C 1
ATOM 1788 O O . LEU B 1 42 ? 0.786 19.984 -7.109 1 98.69 42 LEU B O 1
ATOM 1792 N N . ALA B 1 43 ? 2.191 20.797 -8.625 1 98.62 43 ALA B N 1
ATOM 1793 C CA . ALA B 1 43 ? 1.13 20.969 -9.617 1 98.62 43 ALA B CA 1
ATOM 1794 C C . ALA B 1 43 ? 0.524 19.625 -10 1 98.62 43 ALA B C 1
ATOM 1796 O O . ALA B 1 43 ? -0.698 19.5 -10.117 1 98.62 43 ALA B O 1
ATOM 1797 N N . SER B 1 44 ? 1.325 18.656 -10.234 1 98.25 44 SER B N 1
ATOM 1798 C CA . SER B 1 44 ? 0.847 17.312 -10.516 1 98.25 44 SER B CA 1
ATOM 1799 C C . SER B 1 44 ? 0.078 16.734 -9.328 1 98.25 44 SER B C 1
ATOM 1801 O O . SER B 1 44 ? -0.933 16.047 -9.516 1 98.25 44 SER B O 1
ATOM 1803 N N . TYR B 1 45 ? 0.593 17.047 -8.219 1 98.12 45 TYR B N 1
ATOM 1804 C CA . TYR B 1 45 ? 0.05 16.578 -6.949 1 98.12 45 TYR B CA 1
ATOM 1805 C C . TYR B 1 45 ? -1.396 17.031 -6.777 1 98.12 45 TYR B C 1
ATOM 1807 O O . TYR B 1 45 ? -2.244 16.25 -6.332 1 98.12 45 TYR B O 1
ATOM 1815 N N . ILE B 1 46 ? -1.747 18.172 -7.176 1 98.5 46 ILE B N 1
ATOM 1816 C CA . ILE B 1 46 ? -3.084 18.688 -6.906 1 98.5 46 ILE B CA 1
ATOM 1817 C C . ILE B 1 46 ? -3.984 18.453 -8.117 1 98.5 46 ILE B C 1
ATOM 1819 O O . ILE B 1 46 ? -5.176 18.766 -8.086 1 98.5 46 ILE B O 1
ATOM 1823 N N . ASP B 1 47 ? -3.355 17.906 -9.125 1 97.69 47 ASP B N 1
ATOM 1824 C CA . ASP B 1 47 ? -4.141 17.672 -10.336 1 97.69 47 ASP B CA 1
ATOM 1825 C C . ASP B 1 47 ? -5.301 16.719 -10.055 1 97.69 47 ASP B C 1
ATOM 1827 O O . ASP B 1 47 ? -5.086 15.57 -9.656 1 97.69 47 ASP B O 1
ATOM 1831 N N . GLY B 1 48 ? -6.559 17.203 -10.172 1 97.25 48 GLY B N 1
ATOM 1832 C CA . GLY B 1 48 ? -7.758 16.391 -9.977 1 97.25 48 GLY B CA 1
ATOM 1833 C C . GLY B 1 48 ? -8.117 16.203 -8.516 1 97.25 48 GLY B C 1
ATOM 1834 O O . GLY B 1 48 ? -9.078 15.508 -8.195 1 97.25 48 GLY B O 1
ATOM 1835 N N . ALA B 1 49 ? -7.391 16.844 -7.676 1 98.31 49 ALA B N 1
ATOM 1836 C CA . ALA B 1 49 ? -7.664 16.719 -6.25 1 98.31 49 ALA B CA 1
ATOM 1837 C C . ALA B 1 49 ? -8.906 17.5 -5.844 1 98.31 49 ALA B C 1
ATOM 1839 O O . ALA B 1 49 ? -9.242 18.5 -6.48 1 98.31 49 ALA B O 1
ATOM 1840 N N . ASN B 1 50 ? -9.594 17.062 -4.797 1 98 50 ASN B N 1
ATOM 1841 C CA . ASN B 1 50 ? -10.68 17.734 -4.105 1 98 50 ASN B CA 1
ATOM 1842 C C . ASN B 1 50 ? -11.898 17.922 -5.008 1 98 50 ASN B C 1
ATOM 1844 O O . ASN B 1 50 ? -12.766 18.75 -4.738 1 98 50 ASN B O 1
ATOM 1848 N N . MET B 1 51 ? -11.945 17.156 -6.027 1 96.25 51 MET B N 1
ATOM 1849 C CA . MET B 1 51 ? -13.109 17.125 -6.914 1 96.25 51 MET B CA 1
ATOM 1850 C C . MET B 1 51 ? -14.031 15.969 -6.574 1 96.25 51 MET B C 1
ATOM 1852 O O . MET B 1 51 ? -13.648 15.055 -5.84 1 96.25 51 MET B O 1
ATOM 1856 N N . ASP B 1 52 ? -15.188 16.078 -7.102 1 92 52 ASP B N 1
ATOM 1857 C CA . ASP B 1 52 ? -16.094 14.945 -6.938 1 92 52 ASP B CA 1
ATOM 1858 C C . ASP B 1 52 ? -15.5 13.672 -7.543 1 92 52 ASP B C 1
ATOM 1860 O O . ASP B 1 52 ? -15.047 13.68 -8.688 1 92 52 ASP B O 1
ATOM 1864 N N . GLY B 1 53 ? -15.477 12.703 -6.719 1 93.75 53 GLY B N 1
ATOM 1865 C CA . GLY B 1 53 ? -14.992 11.422 -7.211 1 93.75 53 GLY B CA 1
ATOM 1866 C C . GLY B 1 53 ? -13.484 11.289 -7.148 1 93.75 53 GLY B C 1
ATOM 1867 O O . GLY B 1 53 ? -12.93 10.266 -7.555 1 93.75 53 GLY B O 1
ATOM 1868 N N . SER B 1 54 ? -12.867 12.352 -6.621 1 97.38 54 SER B N 1
ATOM 1869 C CA . SER B 1 54 ? -11.414 12.32 -6.508 1 97.38 54 SER B CA 1
ATOM 1870 C C . SER B 1 54 ? -10.953 11.219 -5.562 1 97.38 54 SER B C 1
ATOM 1872 O O . SER B 1 54 ? -11.656 10.875 -4.609 1 97.38 54 SER B O 1
ATOM 1874 N N . ASP B 1 55 ? -9.75 10.75 -5.906 1 98 55 ASP B N 1
ATOM 1875 C CA . ASP B 1 55 ? -9.148 9.789 -4.992 1 98 55 ASP B CA 1
ATOM 1876 C C . ASP B 1 55 ? -8.117 10.461 -4.082 1 98 55 ASP B C 1
ATOM 1878 O O . ASP B 1 55 ? -7.344 9.781 -3.406 1 98 55 ASP B O 1
ATOM 1882 N N . GLN B 1 56 ? -8.094 11.75 -4.164 1 98.5 56 GLN B N 1
ATOM 1883 C CA . GLN B 1 56 ? -7.164 12.523 -3.342 1 98.5 56 GLN B CA 1
ATOM 1884 C C . GLN B 1 56 ? -7.816 13.805 -2.84 1 98.5 56 GLN B C 1
ATOM 1886 O O . GLN B 1 56 ? -8.43 14.539 -3.615 1 98.5 56 GLN B O 1
ATOM 1891 N N . TYR B 1 57 ? -7.707 14.086 -1.594 1 98.81 57 TYR B N 1
ATOM 1892 C CA . TYR B 1 57 ? -8.156 15.305 -0.932 1 98.81 57 TYR B CA 1
ATOM 1893 C C . TYR B 1 57 ? -7.008 15.969 -0.172 1 98.81 57 TYR B C 1
ATOM 1895 O O . TYR B 1 57 ? -6.461 15.383 0.767 1 98.81 57 TYR B O 1
ATOM 1903 N N . ILE B 1 58 ? -6.66 17.141 -0.631 1 98.88 58 ILE B N 1
ATOM 1904 C CA . ILE B 1 58 ? -5.453 17.812 -0.165 1 98.88 58 ILE B CA 1
ATOM 1905 C C . ILE B 1 58 ? -5.82 19.172 0.44 1 98.88 58 ILE B C 1
ATOM 1907 O O . ILE B 1 58 ? -6.465 20 -0.214 1 98.88 58 ILE B O 1
ATOM 1911 N N . PHE B 1 59 ? -5.34 19.391 1.688 1 98.81 59 PHE B N 1
ATOM 1912 C CA . PHE B 1 59 ? -5.84 20.562 2.398 1 98.81 59 PHE B CA 1
ATOM 1913 C C . PHE B 1 59 ? -4.688 21.359 2.986 1 98.81 59 PHE B C 1
ATOM 1915 O O . PHE B 1 59 ? -3.707 20.797 3.471 1 98.81 59 PHE B O 1
ATOM 1922 N N . LYS B 1 60 ? -4.844 22.625 2.93 1 98.38 60 LYS B N 1
ATOM 1923 C CA . LYS B 1 60 ? -4.176 23.484 3.902 1 98.38 60 LYS B CA 1
ATOM 1924 C C . LYS B 1 60 ? -4.996 23.609 5.184 1 98.38 60 LYS B C 1
ATOM 1926 O O . LYS B 1 60 ? -6.219 23.469 5.16 1 98.38 60 LYS B O 1
ATOM 1931 N N . VAL B 1 61 ? -4.266 23.906 6.246 1 98.06 61 VAL B N 1
ATOM 1932 C CA . VAL B 1 61 ? -4.91 24.016 7.551 1 98.06 61 VAL B CA 1
ATOM 1933 C C . VAL B 1 61 ? -4.836 25.469 8.039 1 98.06 61 VAL B C 1
ATOM 1935 O O . VAL B 1 61 ? -3.76 26.062 8.07 1 98.06 61 VAL B O 1
ATOM 1938 N N . LYS B 1 62 ? -5.984 25.953 8.43 1 96.25 62 LYS B N 1
ATOM 1939 C CA . LYS B 1 62 ? -6.047 27.312 8.961 1 96.25 62 LYS B CA 1
ATOM 1940 C C . LYS B 1 62 ? -6.57 27.328 10.391 1 96.25 62 LYS B C 1
ATOM 1942 O O . LYS B 1 62 ? -7.5 26.578 10.719 1 96.25 62 LYS B O 1
ATOM 1947 N N . ALA B 1 63 ? -5.914 28.141 11.203 1 91.38 63 ALA B N 1
ATOM 1948 C CA . ALA B 1 63 ? -6.461 28.391 12.539 1 91.38 63 ALA B CA 1
ATOM 1949 C C . ALA B 1 63 ? -7.66 29.328 12.477 1 91.38 63 ALA B C 1
ATOM 1951 O O . ALA B 1 63 ? -7.617 30.359 11.797 1 91.38 63 ALA B O 1
ATOM 1952 N N . VAL B 1 64 ? -8.672 28.906 13.148 1 87.25 64 VAL B N 1
ATOM 1953 C CA . VAL B 1 64 ? -9.859 29.75 13.141 1 87.25 64 VAL B CA 1
ATOM 1954 C C . VAL B 1 64 ? -9.547 31.094 13.805 1 87.25 64 VAL B C 1
ATOM 1956 O O . VAL B 1 64 ? -8.93 31.141 14.867 1 87.25 64 VAL B O 1
ATOM 1959 N N . GLY B 1 65 ? -9.984 32.156 13.203 1 85.38 65 GLY B N 1
ATOM 1960 C CA . GLY B 1 65 ? -9.758 33.5 13.719 1 85.38 65 GLY B CA 1
ATOM 1961 C C . GLY B 1 65 ? -8.469 34.125 13.219 1 85.38 65 GLY B C 1
ATOM 1962 O O . GLY B 1 65 ? -8.141 35.25 13.578 1 85.38 65 GLY B O 1
ATOM 1963 N N . SER B 1 66 ? -7.688 33.312 12.516 1 84.38 66 SER B N 1
ATOM 1964 C CA . SER B 1 66 ? -6.453 33.812 11.922 1 8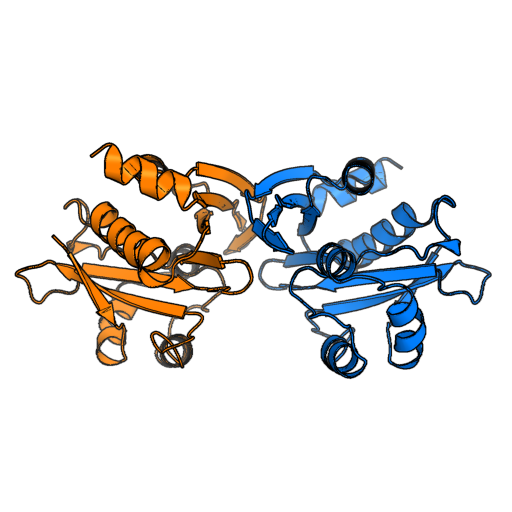4.38 66 SER B CA 1
ATOM 1965 C C . SER B 1 66 ? -6.414 33.531 10.422 1 84.38 66 SER B C 1
ATOM 1967 O O . SER B 1 66 ? -7.172 32.719 9.914 1 84.38 66 SER B O 1
ATOM 1969 N N . SER B 1 67 ? -5.754 34.406 9.734 1 84 67 SER B N 1
ATOM 1970 C CA . SER B 1 67 ? -5.578 34.188 8.297 1 84 67 SER B CA 1
ATOM 1971 C C . SER B 1 67 ? -4.371 33.281 8.023 1 84 67 SER B C 1
ATOM 1973 O O . SER B 1 67 ? -4.086 32.969 6.867 1 84 67 SER B O 1
ATOM 1975 N N . GLU B 1 68 ? -3.838 32.781 9.023 1 88.75 68 GLU B N 1
ATOM 1976 C CA . GLU B 1 68 ? -2.564 32.094 8.867 1 88.75 68 GLU B CA 1
ATOM 1977 C C . GLU B 1 68 ? -2.779 30.609 8.578 1 88.75 68 GLU B C 1
ATOM 1979 O O . GLU B 1 68 ? -3.598 29.953 9.234 1 88.75 68 GLU B O 1
ATOM 1984 N N . THR B 1 69 ? -2.119 30.188 7.527 1 95.19 69 THR B N 1
ATOM 1985 C CA . THR B 1 69 ? -2.01 28.75 7.293 1 95.19 69 THR B CA 1
ATOM 1986 C C . THR B 1 69 ? -1.018 28.125 8.266 1 95.19 69 THR B C 1
ATOM 1988 O O . THR B 1 69 ? 0.113 28.594 8.398 1 95.19 69 THR B O 1
ATOM 1991 N N . ILE B 1 70 ? -1.47 27.047 8.914 1 96.25 70 ILE B N 1
ATOM 1992 C CA . ILE B 1 70 ? -0.626 26.531 9.992 1 96.25 70 ILE B CA 1
ATOM 1993 C C . ILE B 1 70 ? -0.16 25.125 9.664 1 96.25 70 ILE B C 1
ATOM 1995 O O . ILE B 1 70 ? 0.605 24.516 10.422 1 96.25 70 ILE B O 1
ATOM 1999 N N . GLY B 1 71 ? -0.639 24.562 8.492 1 97.69 71 GLY B N 1
ATOM 2000 C CA . GLY B 1 71 ? -0.195 23.203 8.203 1 97.69 71 GLY B CA 1
ATOM 2001 C C . GLY B 1 71 ? -0.776 22.656 6.918 1 97.69 71 GLY B C 1
ATOM 2002 O O . GLY B 1 71 ? -1.268 23.406 6.074 1 97.69 71 GLY B O 1
ATOM 2003 N N . HIS B 1 72 ? -0.577 21.406 6.719 1 98.62 72 HIS B N 1
ATOM 2004 C CA . HIS B 1 72 ? -0.969 20.641 5.539 1 98.62 72 HIS B CA 1
ATOM 2005 C C . HIS B 1 72 ? -1.362 19.219 5.91 1 98.62 72 HIS B C 1
ATOM 2007 O O . HIS B 1 72 ? -0.767 18.609 6.809 1 98.62 72 HIS B O 1
ATOM 2013 N N . ILE B 1 73 ? -2.348 18.703 5.203 1 98.81 73 ILE B N 1
ATOM 2014 C CA . ILE B 1 73 ? -2.76 17.312 5.426 1 98.81 73 ILE B CA 1
ATOM 2015 C C . ILE B 1 73 ? -3.5 16.797 4.195 1 98.81 73 ILE B C 1
ATOM 2017 O O . ILE B 1 73 ? -4.125 17.562 3.465 1 98.81 73 ILE B O 1
ATOM 2021 N N . ALA B 1 74 ? -3.393 15.508 3.982 1 98.88 74 ALA B N 1
ATOM 2022 C CA . ALA B 1 74 ? -4.047 14.969 2.797 1 98.88 74 ALA B CA 1
ATOM 2023 C C . ALA B 1 74 ? -4.645 13.586 3.08 1 98.88 74 ALA B C 1
ATOM 2025 O O . ALA B 1 74 ? -4.18 12.875 3.977 1 98.88 74 ALA B O 1
ATOM 2026 N N . LEU B 1 75 ? -5.691 13.266 2.426 1 98.88 75 LEU B N 1
ATOM 2027 C CA . LEU B 1 75 ? -6.312 11.953 2.305 1 98.88 75 LEU B CA 1
ATOM 2028 C C . LEU B 1 75 ? -6.141 11.398 0.894 1 98.88 75 LEU B C 1
ATOM 2030 O O . LEU B 1 75 ? -6.711 11.93 -0.06 1 98.88 75 LEU B O 1
ATOM 2034 N N . GLY B 1 76 ? -5.352 10.391 0.819 1 98.5 76 GLY B N 1
ATOM 2035 C CA . GLY B 1 76 ? -5.07 9.836 -0.494 1 98.5 76 GLY B CA 1
ATOM 2036 C C . GLY B 1 76 ? -5.57 8.414 -0.661 1 98.5 76 GLY B C 1
ATOM 2037 O O . GLY B 1 76 ? -6.078 7.812 0.29 1 98.5 76 GLY B O 1
ATOM 2038 N N . LYS B 1 77 ? -5.488 7.969 -1.926 1 98.06 77 LYS B N 1
ATOM 2039 C CA . LYS B 1 77 ? -5.859 6.598 -2.27 1 98.06 77 LYS B CA 1
ATOM 2040 C C . LYS B 1 77 ? -7.289 6.289 -1.833 1 98.06 77 LYS B C 1
ATOM 2042 O O . LYS B 1 77 ? -7.551 5.223 -1.269 1 98.06 77 LYS B O 1
ATOM 2047 N N . VAL B 1 78 ? -8.102 7.223 -1.994 1 98.62 78 VAL B N 1
ATOM 2048 C CA . VAL B 1 78 ? -9.516 6.984 -1.692 1 98.62 78 VAL B CA 1
ATOM 2049 C C . VAL B 1 78 ? -10.062 5.895 -2.613 1 98.62 78 VAL B C 1
ATOM 2051 O O . VAL B 1 78 ? -10.047 6.043 -3.838 1 98.62 78 VAL B O 1
ATOM 2054 N N . ASP B 1 79 ? -10.445 4.805 -2.025 1 98.06 79 ASP B N 1
ATOM 2055 C CA . ASP B 1 79 ? -11.008 3.639 -2.697 1 98.06 79 ASP B CA 1
ATOM 2056 C C . ASP B 1 79 ? -12.469 3.43 -2.305 1 98.06 79 ASP B C 1
ATOM 2058 O O . ASP B 1 79 ? -12.758 2.881 -1.24 1 98.06 79 ASP B O 1
ATOM 2062 N N . ARG B 1 80 ? -13.312 3.863 -3.16 1 96.75 80 ARG B N 1
ATOM 2063 C CA . ARG B 1 80 ? -14.734 3.83 -2.834 1 96.75 80 ARG B CA 1
ATOM 2064 C C . ARG B 1 80 ? -15.266 2.402 -2.854 1 96.75 80 ARG B C 1
ATOM 2066 O O . ARG B 1 80 ? -16.266 2.098 -2.195 1 96.75 80 ARG B O 1
ATOM 2073 N N . VAL B 1 81 ? -14.633 1.542 -3.605 1 95.5 81 VAL B N 1
ATOM 2074 C CA . VAL B 1 81 ? -15.039 0.141 -3.66 1 95.5 81 VAL B CA 1
ATOM 2075 C C . VAL B 1 81 ? -14.734 -0.536 -2.324 1 95.5 81 VAL B C 1
ATOM 2077 O O . VAL B 1 81 ? -15.617 -1.165 -1.729 1 95.5 81 VAL B O 1
ATOM 2080 N N . ASN B 1 82 ? -13.586 -0.352 -1.823 1 97.62 82 ASN B N 1
ATOM 2081 C CA . ASN B 1 82 ? -13.188 -0.944 -0.549 1 97.62 82 ASN B CA 1
ATOM 2082 C C . ASN B 1 82 ? -13.562 -0.043 0.625 1 97.62 82 ASN B C 1
ATOM 2084 O O . ASN B 1 82 ? -13.383 -0.422 1.784 1 97.62 82 ASN B O 1
ATOM 2088 N N . GLU B 1 83 ? -13.992 1.195 0.339 1 98.38 83 GLU B N 1
ATOM 2089 C CA . GLU B 1 83 ? -14.375 2.188 1.339 1 98.38 83 GLU B CA 1
ATOM 2090 C C . GLU B 1 83 ? -13.227 2.477 2.299 1 98.38 83 GLU B C 1
ATOM 2092 O O . GLU B 1 83 ? -13.398 2.42 3.52 1 98.38 83 GLU B O 1
ATOM 2097 N N . SER B 1 84 ? -12.141 2.771 1.695 1 98.88 84 SER B N 1
ATOM 2098 C CA . SER B 1 84 ? -10.938 3.018 2.484 1 98.88 84 SER B CA 1
ATOM 2099 C C . SER B 1 84 ? -10.125 4.172 1.907 1 98.88 84 SER B C 1
ATOM 2101 O O . SER B 1 84 ? -10.359 4.598 0.775 1 98.88 84 SER B O 1
ATOM 2103 N N . ALA B 1 85 ? -9.242 4.727 2.691 1 98.88 85 ALA B N 1
ATOM 2104 C CA . ALA B 1 85 ? -8.289 5.754 2.268 1 98.88 85 ALA B CA 1
ATOM 2105 C C . ALA B 1 85 ? -7.051 5.754 3.156 1 98.88 85 ALA B C 1
ATOM 2107 O O . ALA B 1 85 ? -6.992 5.031 4.152 1 98.88 85 ALA B O 1
ATOM 2108 N N . ARG B 1 86 ? -6.082 6.492 2.701 1 98.88 86 ARG B N 1
ATOM 2109 C CA . ARG B 1 86 ? -4.836 6.641 3.441 1 98.88 86 ARG B CA 1
ATOM 2110 C C . ARG B 1 86 ? -4.578 8.102 3.795 1 98.88 86 ARG B C 1
ATOM 2112 O O . ARG B 1 86 ? -4.59 8.969 2.92 1 98.88 86 ARG B O 1
ATOM 2119 N N . MET B 1 87 ? -4.461 8.32 5.07 1 98.88 87 MET B N 1
ATOM 2120 C CA . MET B 1 87 ? -4.074 9.656 5.516 1 98.88 87 MET B CA 1
ATOM 2121 C C . MET B 1 87 ? -2.561 9.828 5.445 1 98.88 87 MET B C 1
ATOM 2123 O O . MET B 1 87 ? -1.807 8.922 5.801 1 98.88 87 MET B O 1
ATOM 2127 N N . GLY B 1 88 ? -2.172 10.992 5.055 1 98.44 88 GLY B N 1
ATOM 2128 C CA . GLY B 1 88 ? -0.753 11.305 5.008 1 98.44 88 GLY B CA 1
ATOM 2129 C C . GLY B 1 88 ? -0.473 12.789 4.824 1 98.44 88 GLY B C 1
ATOM 2130 O O . GLY B 1 88 ? -1.368 13.617 4.984 1 98.44 88 GLY B O 1
ATOM 2131 N N . LYS B 1 89 ? 0.786 13.047 4.66 1 98.12 89 LYS B N 1
ATOM 2132 C CA . LYS B 1 89 ? 1.243 14.414 4.457 1 98.12 89 LYS B CA 1
ATOM 2133 C C . LYS B 1 89 ? 0.811 15.312 5.609 1 98.12 89 LYS B C 1
ATOM 2135 O O . LYS B 1 89 ? 0.279 16.406 5.387 1 98.12 89 LYS B O 1
ATOM 2140 N N . VAL B 1 90 ? 0.967 14.805 6.738 1 98.25 90 VAL B N 1
ATOM 2141 C CA . VAL B 1 90 ? 0.592 15.531 7.945 1 98.25 90 VAL B CA 1
ATOM 2142 C C . VAL B 1 90 ? 1.732 16.453 8.375 1 98.25 90 VAL B C 1
ATOM 2144 O O . VAL B 1 90 ? 2.799 15.984 8.781 1 98.25 90 VAL B O 1
ATOM 2147 N N . LEU B 1 91 ? 1.487 17.703 8.312 1 97.75 91 LEU B N 1
ATOM 2148 C CA . LEU B 1 91 ? 2.516 18.688 8.641 1 97.75 91 LEU B CA 1
ATOM 2149 C C . LEU B 1 91 ? 1.911 19.875 9.375 1 97.75 91 LEU B C 1
ATOM 2151 O O . LEU B 1 91 ? 1.021 20.547 8.852 1 97.75 91 LEU B O 1
ATOM 2155 N N . VAL B 1 92 ? 2.295 20.094 10.602 1 96.75 92 VAL B N 1
ATOM 2156 C CA . VAL B 1 92 ? 2.096 21.359 11.289 1 96.75 92 VAL B CA 1
ATOM 2157 C C . VAL B 1 92 ? 3.336 22.234 11.133 1 96.75 92 VAL B C 1
ATOM 2159 O O . VAL B 1 92 ? 4.449 21.797 11.438 1 96.75 92 VAL B O 1
ATOM 2162 N N . PHE B 1 93 ? 3.127 23.422 10.625 1 96.69 93 PHE B N 1
ATOM 2163 C CA . PHE B 1 93 ? 4.27 24.297 10.391 1 96.69 93 PHE B CA 1
ATOM 2164 C C . PHE B 1 93 ? 4.961 24.641 11.703 1 96.69 93 PHE B C 1
ATOM 2166 O O . PHE B 1 93 ? 4.32 24.688 12.758 1 96.69 93 PHE B O 1
ATOM 2173 N N . PRO B 1 94 ? 6.246 24.922 11.641 1 95.19 94 PRO B N 1
ATOM 2174 C CA . PRO B 1 94 ? 7.051 25.109 12.852 1 95.19 94 PRO B CA 1
ATOM 2175 C C . PRO B 1 94 ? 6.473 26.172 13.789 1 95.19 94 PRO B C 1
ATOM 2177 O O . PRO B 1 94 ? 6.387 25.953 15 1 95.19 94 PRO B O 1
ATOM 2180 N N . ALA B 1 95 ? 5.996 27.25 13.297 1 93.31 95 ALA B N 1
ATOM 2181 C CA . ALA B 1 95 ? 5.504 28.359 14.102 1 93.31 95 ALA B CA 1
ATOM 2182 C C . ALA B 1 95 ? 4.23 27.969 14.852 1 93.31 95 ALA B C 1
ATOM 2184 O O . ALA B 1 95 ? 3.855 28.625 15.828 1 93.31 95 ALA B O 1
ATOM 2185 N N . ALA B 1 96 ? 3.619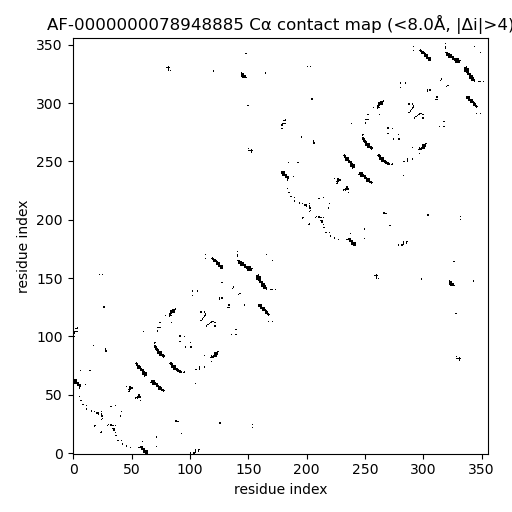 26.953 14.406 1 94.31 96 ALA B N 1
ATOM 2186 C CA . ALA B 1 96 ? 2.328 26.578 14.977 1 94.31 96 ALA B CA 1
ATOM 2187 C C . ALA B 1 96 ? 2.461 25.328 15.852 1 94.31 96 ALA B C 1
ATOM 2189 O O . ALA B 1 96 ? 1.479 24.875 16.438 1 94.31 96 ALA B O 1
ATOM 2190 N N . ARG B 1 97 ? 3.617 24.812 16.031 1 94 97 ARG B N 1
ATOM 2191 C CA . ARG B 1 97 ? 3.814 23.578 16.797 1 94 97 ARG B CA 1
ATOM 2192 C C . ARG B 1 97 ? 3.682 23.844 18.297 1 94 97 ARG B C 1
ATOM 2194 O O . ARG B 1 97 ? 3.961 24.953 18.766 1 94 97 ARG B O 1
ATOM 2201 N N . GLY B 1 98 ? 3.223 22.797 18.953 1 92.31 98 GLY B N 1
ATOM 2202 C CA . GLY B 1 98 ? 3.096 22.906 20.391 1 92.31 98 GLY B CA 1
ATOM 2203 C C . GLY B 1 98 ? 1.864 23.672 20.844 1 92.31 98 GLY B C 1
ATOM 2204 O O . GLY B 1 98 ? 1.73 24.016 22.016 1 92.31 98 GLY B O 1
AT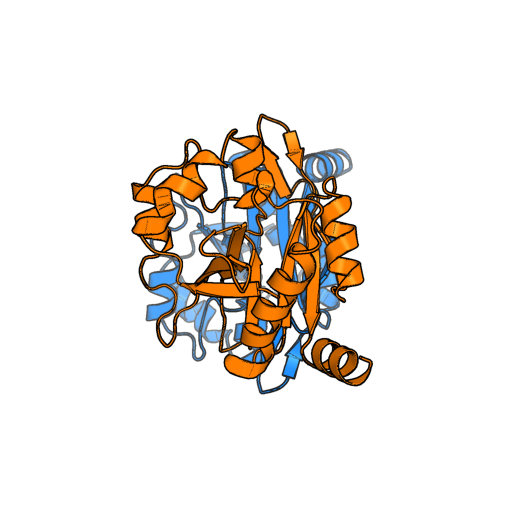OM 2205 N N . LYS B 1 99 ? 1 23.969 19.938 1 92.56 99 LYS B N 1
ATOM 2206 C CA . LYS B 1 99 ? -0.176 24.781 20.234 1 92.56 99 LYS B CA 1
ATOM 2207 C C . LYS B 1 99 ? -1.447 23.938 20.219 1 92.56 99 LYS B C 1
ATOM 2209 O O . LYS B 1 99 ? -2.555 24.469 20.297 1 92.56 99 LYS B O 1
ATOM 2214 N N . GLY B 1 100 ? -1.307 22.641 19.969 1 93.56 100 GLY B N 1
ATOM 2215 C CA . GLY B 1 100 ? -2.439 21.734 20.062 1 93.56 100 GLY B CA 1
ATOM 2216 C C . GLY B 1 100 ? -3.223 21.641 18.766 1 93.56 100 GLY B C 1
ATOM 2217 O O . GLY B 1 100 ? -4.406 21.297 18.766 1 93.56 100 GLY B O 1
ATOM 2218 N N . PHE B 1 101 ? -2.639 21.906 17.625 1 94.69 101 PHE B N 1
ATOM 2219 C CA . PHE B 1 101 ? -3.361 21.969 16.359 1 94.69 101 PHE B CA 1
ATOM 2220 C C . PHE B 1 101 ? -3.387 20.609 15.672 1 94.69 101 PHE B C 1
ATOM 2222 O O . PHE B 1 101 ? -4.238 20.344 14.82 1 94.69 101 PHE B O 1
ATOM 2229 N N . ALA B 1 102 ? -2.521 19.719 16.031 1 96.19 102 ALA B N 1
ATOM 2230 C CA . ALA B 1 102 ? -2.371 18.469 15.305 1 96.19 102 ALA B CA 1
ATOM 2231 C C . ALA B 1 102 ? -3.623 17.594 15.438 1 96.19 102 ALA B C 1
ATOM 2233 O O . ALA B 1 102 ? -4.16 17.109 14.438 1 96.19 102 ALA B O 1
ATOM 2234 N N . ALA B 1 103 ? -4.066 17.438 16.625 1 96.44 103 ALA B N 1
ATOM 2235 C CA . ALA B 1 103 ? -5.203 16.547 16.859 1 96.44 103 ALA B CA 1
ATOM 2236 C C . ALA B 1 103 ? -6.457 17.062 16.172 1 96.44 103 ALA B C 1
ATOM 2238 O O . ALA B 1 103 ? -7.09 16.344 15.398 1 96.44 103 ALA B O 1
ATOM 2239 N N . PRO B 1 104 ? -6.809 18.344 16.375 1 96.31 104 PRO B N 1
ATOM 2240 C CA . PRO B 1 104 ? -7.98 18.859 15.656 1 96.31 104 PRO B CA 1
ATOM 2241 C C . PRO B 1 104 ? -7.852 18.734 14.141 1 96.31 104 PRO B C 1
ATOM 2243 O O . PRO B 1 104 ? -8.836 18.453 13.453 1 96.31 104 PRO B O 1
ATOM 2246 N N . MET B 1 105 ? -6.699 18.906 13.594 1 97.25 105 MET B N 1
ATOM 2247 C CA . MET B 1 105 ? -6.438 18.797 12.164 1 97.25 105 MET B CA 1
ATOM 2248 C C . MET B 1 105 ? -6.73 17.391 11.672 1 97.25 105 MET B C 1
ATOM 2250 O O . MET B 1 105 ? -7.449 17.203 10.688 1 97.25 105 MET B O 1
ATOM 2254 N N . ILE B 1 106 ? -6.246 16.453 12.336 1 98.38 106 ILE B N 1
ATOM 2255 C CA . ILE B 1 106 ? -6.43 15.055 11.977 1 98.38 106 ILE B CA 1
ATOM 2256 C C . ILE B 1 106 ? -7.895 14.664 12.148 1 98.38 106 ILE B C 1
ATOM 2258 O O . ILE B 1 106 ? -8.477 14.008 11.273 1 98.38 106 ILE B O 1
ATOM 2262 N N . GLU B 1 107 ? -8.484 15.07 13.203 1 97.94 107 GLU B N 1
ATOM 2263 C CA . GLU B 1 107 ? -9.875 14.734 13.484 1 97.94 107 GLU B CA 1
ATOM 2264 C C . GLU B 1 107 ? -10.812 15.312 12.422 1 97.94 107 GLU B C 1
ATOM 2266 O O . GLU B 1 107 ? -11.797 14.672 12.039 1 97.94 107 GLU B O 1
ATOM 2271 N N . GLU B 1 108 ? -10.523 16.484 12.008 1 97.88 108 GLU B N 1
ATOM 2272 C CA . GLU B 1 108 ? -11.344 17.062 10.945 1 97.88 108 GLU B CA 1
ATOM 2273 C C . GLU B 1 108 ? -11.227 16.266 9.656 1 97.88 108 GLU B C 1
ATOM 2275 O O . GLU B 1 108 ? -12.219 16.062 8.945 1 97.88 108 GLU B O 1
ATOM 2280 N N . LEU B 1 109 ? -10.031 15.82 9.336 1 98.75 109 LEU B N 1
ATOM 2281 C CA . LEU B 1 109 ? -9.859 14.977 8.148 1 98.75 109 LEU B CA 1
ATOM 2282 C C . LEU B 1 109 ? -10.617 13.664 8.305 1 98.75 109 LEU B C 1
ATOM 2284 O O . LEU B 1 109 ? -11.227 13.18 7.348 1 98.75 109 LEU B O 1
ATOM 2288 N N . LEU B 1 110 ? -10.562 13.133 9.469 1 98.75 110 LEU B N 1
ATOM 2289 C CA . LEU B 1 110 ? -11.266 11.883 9.727 1 98.75 110 LEU B CA 1
ATOM 2290 C C . LEU B 1 110 ? -12.773 12.07 9.602 1 98.75 110 LEU B C 1
ATOM 2292 O O . LEU B 1 110 ? -13.477 11.172 9.141 1 98.75 110 LEU B O 1
ATOM 2296 N N . ARG B 1 111 ? -13.25 13.188 10.062 1 98.38 111 ARG B N 1
ATOM 2297 C CA . ARG B 1 111 ? -14.664 13.5 9.875 1 98.38 111 ARG B CA 1
ATOM 2298 C C . ARG B 1 111 ? -15.039 13.477 8.398 1 98.38 111 ARG B C 1
ATOM 2300 O O . ARG B 1 111 ? -16.062 12.898 8.023 1 98.38 111 ARG B O 1
ATOM 2307 N N . ILE B 1 112 ? -14.25 14.109 7.59 1 98.31 112 ILE B N 1
ATOM 2308 C CA . ILE B 1 112 ? -14.477 14.102 6.148 1 98.31 112 ILE B CA 1
ATOM 2309 C C . ILE B 1 112 ? -14.469 12.672 5.629 1 98.31 112 ILE B C 1
ATOM 2311 O O . ILE B 1 112 ? -15.375 12.266 4.895 1 98.31 112 ILE B O 1
ATOM 2315 N N . ALA B 1 113 ? -13.523 11.867 6.008 1 98.75 113 ALA B N 1
ATOM 2316 C CA . ALA B 1 113 ? -13.359 10.508 5.52 1 98.75 113 ALA B CA 1
ATOM 2317 C C . ALA B 1 113 ? -14.539 9.633 5.922 1 98.75 113 ALA B C 1
ATOM 2319 O O . ALA B 1 113 ? -15.133 8.953 5.078 1 98.75 113 ALA B O 1
ATOM 2320 N N . PHE B 1 114 ? -14.922 9.68 7.18 1 98.75 114 PHE B N 1
ATOM 2321 C CA . PHE B 1 114 ? -15.898 8.734 7.703 1 98.75 114 PHE B CA 1
ATOM 2322 C C . PHE B 1 114 ? -17.312 9.242 7.496 1 98.75 114 PHE B C 1
ATOM 2324 O O . PHE B 1 114 ? -18.234 8.453 7.227 1 98.75 114 PHE B O 1
ATOM 2331 N N . GLU B 1 115 ? -17.531 10.5 7.609 1 98.12 115 GLU B N 1
ATOM 2332 C CA . GLU B 1 115 ? -18.891 11.016 7.602 1 98.12 115 GLU B CA 1
ATOM 2333 C C . GLU B 1 115 ? -19.281 11.547 6.219 1 98.12 115 GLU B C 1
ATOM 2335 O O . GLU B 1 115 ? -20.375 11.297 5.738 1 98.12 115 GLU B O 1
ATOM 2340 N N . GLN B 1 116 ? -18.422 12.25 5.621 1 97.69 116 GLN B N 1
ATOM 2341 C CA . GLN B 1 116 ? -18.766 12.82 4.32 1 97.69 116 GLN B CA 1
ATOM 2342 C C . GLN B 1 116 ? -18.531 11.812 3.199 1 97.69 116 GLN B C 1
ATOM 2344 O O . GLN B 1 116 ? -19.391 11.641 2.332 1 97.69 116 GLN B O 1
ATOM 2349 N N . LEU B 1 117 ? -17.406 11.148 3.211 1 98.19 117 LEU B N 1
ATOM 2350 C CA . LEU B 1 117 ? -17.094 10.188 2.154 1 98.19 117 LEU B CA 1
ATOM 2351 C C . LEU B 1 117 ? -17.625 8.805 2.5 1 98.19 117 LEU B C 1
ATOM 2353 O O . LEU B 1 117 ? -17.547 7.883 1.685 1 98.19 117 LEU B O 1
ATOM 2357 N N . SER B 1 118 ? -18.047 8.625 3.705 1 98.06 118 SER B N 1
ATOM 2358 C CA . SER B 1 118 ? -18.688 7.398 4.168 1 98.06 118 SER B CA 1
ATOM 2359 C C . SER B 1 118 ? -17.75 6.199 4.027 1 98.06 118 SER B C 1
ATOM 2361 O O . SER B 1 118 ? -18.172 5.121 3.607 1 98.06 118 SER B O 1
ATOM 2363 N N . LEU B 1 119 ? -16.547 6.379 4.344 1 98.75 119 LEU B N 1
ATOM 2364 C CA . LEU B 1 119 ? -15.57 5.297 4.285 1 98.75 119 LEU B CA 1
ATOM 2365 C C . LEU B 1 119 ? -15.633 4.438 5.539 1 98.75 119 LEU B C 1
ATOM 2367 O O . LEU B 1 119 ? -16.172 4.863 6.562 1 98.75 119 LEU B O 1
ATOM 2371 N N . ASN B 1 120 ? -15.062 3.213 5.457 1 98.94 120 ASN B N 1
ATOM 2372 C CA . ASN B 1 120 ? -15.039 2.285 6.582 1 98.94 120 ASN B CA 1
ATOM 2373 C C . ASN B 1 120 ? -13.68 2.281 7.273 1 98.94 120 ASN B C 1
ATOM 2375 O O . ASN B 1 120 ? -13.57 1.93 8.453 1 98.94 120 ASN B O 1
ATOM 2379 N N . ARG B 1 121 ? -12.68 2.623 6.547 1 98.94 121 ARG B N 1
ATOM 2380 C CA . ARG B 1 121 ? -11.32 2.439 7.039 1 98.94 121 ARG B CA 1
ATOM 2381 C C . ARG B 1 121 ? -10.414 3.582 6.586 1 98.94 121 ARG B C 1
ATOM 2383 O O . ARG B 1 121 ? -10.414 3.953 5.414 1 98.94 121 ARG B O 1
ATOM 2390 N N . VAL B 1 122 ? -9.703 4.188 7.465 1 98.94 122 VAL B N 1
ATOM 2391 C CA . VAL B 1 122 ? -8.609 5.105 7.168 1 98.94 122 VAL B CA 1
ATOM 2392 C C . VAL B 1 122 ? -7.305 4.566 7.754 1 98.94 122 VAL B C 1
ATOM 2394 O O . VAL B 1 122 ? -7.242 4.23 8.938 1 98.94 122 VAL B O 1
ATOM 2397 N N . SER B 1 123 ? -6.301 4.43 6.906 1 98.94 123 SER B N 1
ATOM 2398 C CA . SER B 1 123 ? -5 3.949 7.359 1 98.94 123 SER B CA 1
ATOM 2399 C C . SER B 1 123 ? -3.93 5.027 7.211 1 98.94 123 SER B C 1
ATOM 2401 O O . SER B 1 123 ? -4.176 6.074 6.617 1 98.94 123 SER B O 1
ATOM 2403 N N . LEU B 1 124 ? -2.824 4.762 7.805 1 98.88 124 LEU B N 1
ATOM 2404 C CA . LEU B 1 124 ? -1.653 5.617 7.664 1 98.88 124 LEU B CA 1
ATOM 2405 C C . LEU B 1 124 ? -0.371 4.832 7.918 1 98.88 124 LEU B C 1
ATOM 2407 O O . LEU B 1 124 ? -0.415 3.719 8.445 1 98.88 124 LEU B O 1
ATOM 2411 N N . GLY B 1 125 ? 0.656 5.375 7.414 1 98.62 125 GLY B N 1
ATOM 2412 C CA . GLY B 1 125 ? 1.998 4.914 7.738 1 98.62 125 GLY B CA 1
ATOM 2413 C C . GLY B 1 125 ? 2.836 5.965 8.438 1 98.62 125 GLY B C 1
ATOM 2414 O O . GLY B 1 125 ? 2.76 7.148 8.109 1 98.62 125 GLY B O 1
ATOM 2415 N N . VAL B 1 126 ? 3.604 5.512 9.398 1 98.69 126 VAL B N 1
ATOM 2416 C CA . VAL B 1 126 ? 4.484 6.41 10.141 1 98.69 126 VAL B CA 1
ATOM 2417 C C . VAL B 1 126 ? 5.793 5.695 10.469 1 98.69 126 VAL B C 1
ATOM 2419 O O . VAL B 1 126 ? 5.789 4.539 10.898 1 98.69 126 VAL B O 1
ATOM 2422 N N . PHE B 1 127 ? 6.848 6.402 10.172 1 98.56 127 PHE B N 1
ATOM 2423 C CA . PHE B 1 127 ? 8.125 5.746 10.414 1 98.56 127 PHE B CA 1
ATOM 2424 C C . PHE B 1 127 ? 8.336 5.504 11.906 1 98.56 127 PHE B C 1
ATOM 2426 O O . PHE B 1 127 ? 7.988 6.344 12.734 1 98.56 127 PHE B O 1
ATOM 2433 N N . SER B 1 128 ? 8.992 4.414 12.25 1 98.62 128 SER B N 1
ATOM 2434 C CA . SER B 1 128 ? 9.016 3.879 13.609 1 98.62 128 SER B CA 1
ATOM 2435 C C . SER B 1 128 ? 9.742 4.82 14.562 1 98.62 128 SER B C 1
ATOM 2437 O O . SER B 1 128 ? 9.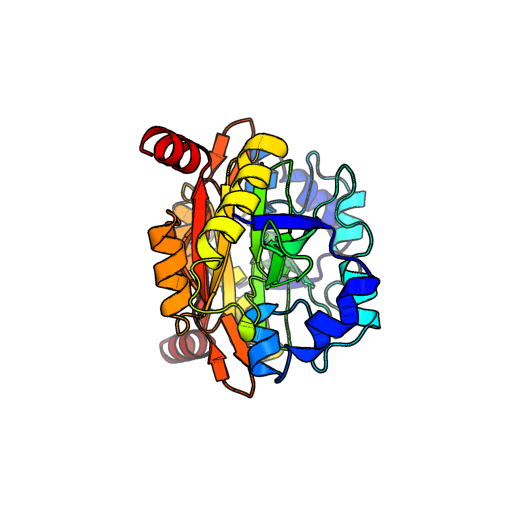492 4.809 15.766 1 98.62 128 SER B O 1
ATOM 2439 N N . PHE B 1 129 ? 10.609 5.605 14.047 1 98 129 PHE B N 1
ATOM 2440 C CA . PHE B 1 129 ? 11.375 6.496 14.906 1 98 129 PHE B CA 1
ATOM 2441 C C . PHE B 1 129 ? 10.562 7.734 15.273 1 98 129 PHE B C 1
ATOM 2443 O O . PHE B 1 129 ? 10.945 8.5 16.156 1 98 129 PHE B O 1
ATOM 2450 N N . ASN B 1 130 ? 9.508 8.031 14.562 1 97.38 130 ASN B N 1
ATOM 2451 C CA . ASN B 1 130 ? 8.68 9.203 14.844 1 97.38 130 ASN B CA 1
ATOM 2452 C C . ASN B 1 130 ? 7.719 8.938 16 1 97.38 130 ASN B C 1
ATOM 2454 O O . ASN B 1 130 ? 6.5 8.93 15.812 1 97.38 130 ASN B O 1
ATOM 2458 N N . VAL B 1 131 ? 8.242 8.828 17.094 1 98 131 VAL B N 1
ATOM 2459 C CA . VAL B 1 131 ? 7.516 8.383 18.281 1 98 131 VAL B CA 1
ATOM 2460 C C . VAL B 1 131 ? 6.434 9.398 18.641 1 98 131 VAL B C 1
ATOM 2462 O O . VAL B 1 131 ? 5.344 9.031 19.078 1 98 131 VAL B O 1
ATOM 2465 N N . ARG B 1 132 ? 6.738 10.633 18.5 1 95.44 132 ARG B N 1
ATOM 2466 C CA . ARG B 1 132 ? 5.773 11.688 18.797 1 95.44 132 ARG B CA 1
ATOM 2467 C C . ARG B 1 132 ? 4.512 11.539 17.953 1 95.44 132 ARG B C 1
ATOM 2469 O O . ARG B 1 132 ? 3.398 11.609 18.484 1 95.44 132 ARG B O 1
ATOM 2476 N N . ALA B 1 133 ? 4.672 11.352 16.688 1 97.38 133 ALA B N 1
ATOM 2477 C CA . ALA B 1 133 ? 3.525 11.164 15.797 1 97.38 133 ALA B CA 1
ATOM 2478 C C . ALA B 1 133 ? 2.758 9.891 16.141 1 97.38 133 ALA B C 1
ATOM 2480 O O . ALA B 1 133 ? 1.525 9.891 16.156 1 97.38 133 ALA B O 1
ATOM 2481 N N . ILE B 1 134 ? 3.473 8.836 16.406 1 98.5 134 ILE B N 1
ATOM 2482 C CA . ILE B 1 134 ? 2.857 7.57 16.781 1 98.5 134 ILE B CA 1
ATOM 2483 C C . ILE B 1 134 ? 1.947 7.77 17.984 1 98.5 134 ILE B C 1
ATOM 2485 O O . ILE B 1 134 ? 0.781 7.367 17.969 1 98.5 134 ILE B O 1
ATOM 2489 N N . HIS B 1 135 ? 2.48 8.406 19 1 97.88 135 HIS B N 1
ATOM 2490 C CA . HIS B 1 135 ? 1.707 8.656 20.219 1 97.88 135 HIS B CA 1
ATOM 2491 C C . HIS B 1 135 ? 0.472 9.5 19.922 1 97.88 135 HIS B C 1
ATOM 2493 O O . HIS B 1 135 ? -0.613 9.227 20.438 1 97.88 135 HIS B O 1
ATOM 2499 N N . ARG B 1 136 ? 0.649 10.477 19.109 1 97.06 136 ARG B N 1
ATOM 2500 C CA . ARG B 1 136 ? -0.47 11.336 18.734 1 97.06 136 ARG B CA 1
ATOM 2501 C C . ARG B 1 136 ? -1.556 10.531 18.016 1 97.06 136 ARG B C 1
ATOM 2503 O O . ARG B 1 136 ? -2.74 10.672 18.328 1 97.06 136 ARG B O 1
ATOM 2510 N N . TYR B 1 137 ? -1.207 9.703 17.078 1 98.62 137 TYR B N 1
ATOM 2511 C CA . TYR B 1 137 ? -2.164 8.891 16.344 1 98.62 137 TYR B CA 1
ATOM 2512 C C . TYR B 1 137 ? -2.887 7.922 17.266 1 98.62 137 TYR B C 1
ATOM 2514 O O . TYR B 1 137 ? -4.098 7.727 17.141 1 98.62 137 TYR B O 1
ATOM 2522 N N . GLU B 1 138 ? -2.109 7.34 18.141 1 98.56 138 GLU B N 1
ATOM 2523 C CA . GLU B 1 138 ? -2.709 6.426 19.109 1 98.56 138 GLU B CA 1
ATOM 2524 C C . GLU B 1 138 ? -3.701 7.156 20.016 1 98.56 138 GLU B C 1
ATOM 2526 O O . GLU B 1 138 ? -4.785 6.641 20.297 1 98.56 138 GLU B O 1
ATOM 2531 N N . LYS B 1 139 ? -3.32 8.297 20.469 1 97.75 139 LYS B N 1
ATOM 2532 C CA . LYS B 1 139 ? -4.195 9.094 21.312 1 97.75 139 LYS B CA 1
ATOM 2533 C C . LYS B 1 139 ? -5.488 9.453 20.594 1 97.75 139 LYS B C 1
ATOM 2535 O O . LYS B 1 139 ? -6.555 9.516 21.203 1 97.75 139 LYS B O 1
ATOM 2540 N N . ILE B 1 140 ? -5.379 9.727 19.375 1 97.44 140 ILE B N 1
ATOM 2541 C CA . ILE B 1 140 ? -6.547 10.078 18.578 1 97.44 140 ILE B CA 1
ATOM 2542 C C . ILE B 1 140 ? -7.441 8.859 18.406 1 97.44 140 ILE B C 1
ATOM 2544 O O . ILE B 1 140 ? -8.656 8.984 18.234 1 97.44 140 ILE B O 1
ATOM 2548 N N . GLY B 1 141 ? -6.852 7.648 18.375 1 98.06 141 GLY B N 1
ATOM 2549 C CA . GLY B 1 141 ? -7.672 6.449 18.312 1 98.06 141 GLY B CA 1
ATOM 2550 C C . GLY B 1 141 ? -7.215 5.461 17.266 1 98.06 141 GLY B C 1
ATOM 2551 O O . GLY B 1 141 ? -7.812 4.395 17.094 1 98.06 141 GLY B O 1
ATOM 2552 N N . PHE B 1 142 ? -6.184 5.812 16.547 1 98.88 142 PHE B N 1
ATOM 2553 C CA . PHE B 1 142 ? -5.641 4.855 15.594 1 98.88 142 PHE B CA 1
ATOM 2554 C C . PHE B 1 142 ? -5.07 3.637 16.312 1 98.88 142 PHE B C 1
ATOM 2556 O O . PHE B 1 142 ? -4.512 3.76 17.406 1 98.88 142 PHE B O 1
ATOM 2563 N N . GLN B 1 143 ? -5.156 2.508 15.641 1 98.81 143 GLN B N 1
ATOM 2564 C CA . GLN B 1 143 ? -4.586 1.267 16.156 1 98.81 143 GLN B CA 1
ATOM 2565 C C . GLN B 1 143 ? -3.408 0.809 15.289 1 98.81 143 GLN B C 1
ATOM 2567 O O . GLN B 1 143 ? -3.461 0.885 14.062 1 98.81 143 GLN B O 1
ATOM 2572 N N . ARG B 1 144 ? -2.406 0.315 15.977 1 98.81 144 ARG B N 1
ATOM 2573 C CA . ARG B 1 144 ? -1.28 -0.265 15.25 1 98.81 144 ARG B CA 1
ATOM 2574 C C . ARG B 1 144 ? -1.672 -1.587 14.602 1 98.81 144 ARG B C 1
ATOM 2576 O O . ARG B 1 144 ? -2.299 -2.438 15.234 1 98.81 144 ARG B O 1
ATOM 2583 N N . GLU B 1 145 ? -1.287 -1.688 13.383 1 98.88 145 GLU B N 1
ATOM 2584 C CA . GLU B 1 145 ? -1.612 -2.926 12.68 1 98.88 145 GLU B CA 1
ATOM 2585 C C . GLU B 1 145 ? -0.361 -3.762 12.43 1 98.88 145 GLU B C 1
ATOM 2587 O O . GLU B 1 145 ? -0.449 -4.969 12.203 1 98.88 145 GLU B O 1
ATOM 2592 N N . GLY B 1 146 ? 0.75 -3.123 12.453 1 98.81 146 GLY B N 1
ATOM 2593 C CA . GLY B 1 146 ? 1.987 -3.871 12.297 1 98.81 146 GLY B CA 1
ATOM 2594 C C . GLY B 1 146 ? 3.16 -3.002 11.883 1 98.81 146 GLY B C 1
ATOM 2595 O O . GLY B 1 146 ? 3.008 -1.793 11.695 1 98.81 146 GLY B O 1
ATOM 2596 N N . LEU B 1 147 ? 4.305 -3.633 11.773 1 98.88 147 LEU B N 1
ATOM 2597 C CA . LEU B 1 147 ? 5.555 -2.986 11.391 1 98.88 147 LEU B CA 1
ATOM 2598 C C . LEU B 1 147 ? 6.094 -3.576 10.094 1 98.88 147 LEU B C 1
ATOM 2600 O O . LEU B 1 147 ? 6.375 -4.773 10.023 1 98.88 147 LEU B O 1
ATOM 2604 N N . LEU B 1 148 ? 6.172 -2.791 9.078 1 98.88 148 LEU B N 1
ATOM 2605 C CA . LEU B 1 148 ? 6.797 -3.15 7.805 1 98.88 148 LEU B CA 1
ATOM 2606 C C . LEU B 1 148 ? 8.305 -2.936 7.863 1 98.88 148 LEU B C 1
ATOM 2608 O O . LEU B 1 148 ? 8.773 -1.798 7.82 1 98.88 148 LEU B O 1
ATOM 2612 N N . ARG B 1 149 ? 9.039 -3.988 7.91 1 98.88 149 ARG B N 1
ATOM 2613 C CA . ARG B 1 149 ? 10.484 -3.926 8.133 1 98.88 149 ARG B CA 1
ATOM 2614 C C . ARG B 1 149 ? 11.203 -3.438 6.879 1 98.88 149 ARG B C 1
ATOM 2616 O O . ARG B 1 149 ? 10.922 -3.9 5.773 1 98.88 149 ARG B O 1
ATOM 2623 N N . GLN B 1 150 ? 12.164 -2.494 7.059 1 98.88 150 GLN B N 1
ATOM 2624 C CA . GLN B 1 150 ? 13.039 -1.992 6.008 1 98.88 150 GLN B CA 1
ATOM 2625 C C . GLN B 1 150 ? 12.25 -1.615 4.762 1 98.88 150 GLN B C 1
ATOM 2627 O O . GLN B 1 150 ? 12.625 -1.972 3.645 1 98.88 150 GLN B O 1
ATOM 2632 N N . ASN B 1 151 ? 11.195 -0.872 4.996 1 98.56 151 ASN B N 1
ATOM 2633 C CA . ASN B 1 151 ? 10.195 -0.531 3.984 1 98.56 151 ASN B CA 1
ATOM 2634 C C . ASN B 1 151 ? 10.703 0.563 3.047 1 98.56 151 ASN B C 1
ATOM 2636 O O . ASN B 1 151 ? 10.336 0.6 1.872 1 98.56 151 ASN B O 1
ATOM 2640 N N . THR B 1 152 ? 11.453 1.439 3.541 1 98.25 152 THR B N 1
ATOM 2641 C CA . THR B 1 152 ? 11.852 2.646 2.826 1 98.25 152 THR B CA 1
ATOM 2642 C C . THR B 1 152 ? 13.359 2.865 2.928 1 98.25 152 THR B C 1
ATOM 2644 O O . THR B 1 152 ? 13.938 2.74 4.008 1 98.25 152 THR B O 1
ATOM 2647 N N . LYS B 1 153 ? 13.984 3.189 1.812 1 97.5 153 LYS B N 1
ATOM 2648 C CA . LYS B 1 153 ? 15.422 3.453 1.804 1 97.5 153 LYS B CA 1
ATOM 2649 C C . LYS B 1 153 ? 15.703 4.949 1.676 1 97.5 153 LYS B C 1
ATOM 2651 O O . LYS B 1 153 ? 15.211 5.602 0.753 1 97.5 153 LYS B O 1
ATOM 2656 N N . VAL B 1 154 ? 16.391 5.461 2.641 1 95.94 154 VAL B N 1
ATOM 2657 C CA . VAL B 1 154 ? 16.797 6.863 2.629 1 95.94 154 VAL B CA 1
ATOM 2658 C C . VAL B 1 154 ? 18.297 6.969 2.926 1 95.94 154 VAL B C 1
ATOM 2660 O O . VAL B 1 154 ? 18.75 6.531 3.984 1 95.94 154 VAL B O 1
ATOM 2663 N N . LYS B 1 155 ? 19.078 7.484 2.014 1 92.94 155 LYS B N 1
ATOM 2664 C CA . LYS B 1 155 ? 20.516 7.695 2.17 1 92.94 155 LYS B CA 1
ATOM 2665 C C . LYS B 1 155 ? 21.219 6.422 2.637 1 92.94 155 LYS B C 1
ATOM 2667 O O . LYS B 1 155 ? 21.969 6.445 3.609 1 92.94 155 LYS B O 1
ATOM 2672 N N . GLY B 1 156 ? 20.859 5.395 2.033 1 94.5 156 GLY B N 1
ATOM 2673 C CA . GLY B 1 156 ? 21.562 4.141 2.248 1 94.5 156 GLY B CA 1
ATOM 2674 C C . GLY B 1 156 ? 21.047 3.369 3.451 1 94.5 156 GLY B C 1
ATOM 2675 O O . GLY B 1 156 ? 21.516 2.264 3.73 1 94.5 156 GLY B O 1
ATOM 2676 N N . GLU B 1 157 ? 20.078 3.936 4.156 1 97.12 157 GLU B N 1
ATOM 2677 C CA . GLU B 1 157 ? 19.5 3.273 5.316 1 97.12 157 GLU B CA 1
ATOM 2678 C C . GLU B 1 157 ? 18.062 2.854 5.047 1 97.12 157 GLU B C 1
ATOM 2680 O O . GLU B 1 157 ? 17.312 3.559 4.359 1 97.12 157 GLU B O 1
ATOM 2685 N N . TYR B 1 158 ? 17.734 1.75 5.641 1 98.38 158 TYR B N 1
ATOM 2686 C CA . TYR B 1 158 ? 16.359 1.29 5.539 1 98.38 158 TYR B CA 1
ATOM 2687 C C . TYR B 1 158 ? 15.562 1.654 6.789 1 98.38 158 TYR B C 1
ATOM 2689 O O . TYR B 1 158 ? 16.016 1.401 7.91 1 98.38 158 TYR B O 1
ATOM 2697 N N . TRP B 1 159 ? 14.398 2.26 6.555 1 98.62 159 TRP B N 1
ATOM 2698 C CA . TRP B 1 159 ? 13.523 2.654 7.656 1 98.62 159 TRP B CA 1
ATOM 2699 C C . TRP B 1 159 ? 12.328 1.711 7.77 1 98.62 159 TRP B C 1
ATOM 2701 O O . TRP B 1 159 ? 11.773 1.285 6.754 1 98.62 159 TRP B O 1
ATOM 2711 N N . ASP B 1 160 ? 12 1.426 9.039 1 98.81 160 ASP B N 1
ATOM 2712 C CA . ASP B 1 160 ? 10.789 0.667 9.328 1 98.81 160 ASP B CA 1
ATOM 2713 C C . ASP B 1 160 ? 9.562 1.579 9.375 1 98.81 160 ASP B C 1
ATOM 2715 O O . ASP B 1 160 ? 9.648 2.713 9.852 1 98.81 160 ASP B O 1
ATOM 2719 N N . LEU B 1 161 ? 8.484 1.049 8.867 1 98.81 161 LEU B N 1
ATOM 2720 C CA . LEU B 1 161 ? 7.23 1.789 8.82 1 98.81 161 LEU B CA 1
ATOM 2721 C C . LEU B 1 161 ? 6.16 1.104 9.664 1 98.81 161 LEU B C 1
ATOM 2723 O O . LEU B 1 161 ? 5.898 -0.088 9.492 1 98.81 161 LEU B O 1
ATOM 2727 N N . ILE B 1 162 ? 5.555 1.821 10.555 1 98.88 162 ILE B N 1
ATOM 2728 C CA . ILE B 1 162 ? 4.422 1.316 11.32 1 98.88 162 ILE B CA 1
ATOM 2729 C C . ILE B 1 162 ? 3.123 1.614 10.578 1 98.88 162 ILE B C 1
ATOM 2731 O O . ILE B 1 162 ? 2.881 2.754 10.172 1 98.88 162 ILE B O 1
ATOM 2735 N N . GLU B 1 163 ? 2.379 0.599 10.383 1 98.88 163 GLU B N 1
ATOM 2736 C CA . GLU B 1 163 ? 1.05 0.744 9.789 1 98.88 163 GLU B CA 1
ATOM 2737 C C . GLU B 1 163 ? -0.022 0.859 10.875 1 98.88 163 GLU B C 1
ATOM 2739 O O . GLU B 1 163 ? -0.008 0.11 11.852 1 98.88 163 GLU B O 1
ATOM 2744 N N . MET B 1 164 ? -0.918 1.837 10.711 1 98.94 164 MET B N 1
ATOM 2745 C CA . MET B 1 164 ? -2.033 2.061 11.625 1 98.94 164 MET B CA 1
ATOM 2746 C C . MET B 1 164 ? -3.332 2.277 10.859 1 98.94 164 MET B C 1
ATOM 2748 O O . MET B 1 164 ? -3.311 2.604 9.672 1 98.94 164 MET B O 1
ATOM 2752 N N . SER B 1 165 ? -4.434 2.082 11.57 1 98.94 165 SER B N 1
ATOM 2753 C CA . SER B 1 165 ? -5.711 2.379 10.938 1 98.94 165 SER B CA 1
ATOM 2754 C C . SER B 1 165 ? -6.781 2.711 11.969 1 98.94 165 SER B C 1
ATOM 2756 O O . SER B 1 165 ? -6.578 2.492 13.172 1 98.94 165 SER B O 1
ATOM 2758 N N . MET B 1 166 ? -7.805 3.275 11.562 1 98.94 166 MET B N 1
ATOM 2759 C CA . MET B 1 166 ? -9.055 3.482 12.289 1 98.94 166 MET B CA 1
ATOM 2760 C C . MET B 1 166 ? -10.25 3.049 11.453 1 98.94 166 MET B C 1
ATOM 2762 O O . MET B 1 166 ? -10.32 3.346 10.258 1 98.94 166 MET B O 1
ATOM 2766 N N . LEU B 1 167 ? -11.156 2.324 12.07 1 98.94 167 LEU B N 1
ATOM 2767 C CA . LEU B 1 167 ? -12.383 1.899 11.414 1 98.94 167 LEU B CA 1
ATOM 2768 C C . LEU B 1 167 ? -13.539 2.84 11.75 1 98.94 167 LEU B C 1
ATOM 2770 O O . LEU B 1 167 ? -13.531 3.479 12.805 1 98.94 167 LEU B O 1
ATOM 2774 N N . LYS B 1 168 ? -14.484 2.838 10.891 1 98.62 168 LYS B N 1
ATOM 2775 C CA . LYS B 1 168 ? -15.656 3.684 11.078 1 98.62 168 LYS B CA 1
ATOM 2776 C C . LYS B 1 168 ? -16.312 3.426 12.438 1 98.62 168 LYS B C 1
ATOM 2778 O O . LYS B 1 168 ? -16.703 4.367 13.133 1 98.62 168 LYS B O 1
ATOM 2783 N N . ARG B 1 169 ? -16.453 2.189 12.797 1 98.38 169 ARG B N 1
ATOM 2784 C CA . ARG B 1 169 ? -17.078 1.854 14.078 1 98.38 169 ARG B CA 1
ATOM 2785 C C . ARG B 1 169 ? -16.297 2.469 15.234 1 98.38 169 ARG B C 1
ATOM 2787 O O . ARG B 1 169 ? -16.891 2.928 16.219 1 98.38 169 ARG B O 1
ATOM 2794 N N . GLU B 1 170 ? -15.047 2.463 15.195 1 98.62 170 GLU B N 1
ATOM 2795 C CA . GLU B 1 170 ? -14.211 3.039 16.234 1 98.62 170 GLU B CA 1
ATOM 2796 C C . GLU B 1 170 ? -14.344 4.559 16.281 1 98.62 170 GLU B C 1
ATOM 2798 O O . GLU B 1 170 ? -14.359 5.156 17.359 1 98.62 170 GLU B O 1
ATOM 2803 N N . TRP B 1 171 ? -14.352 5.168 15.094 1 98.12 171 TRP B N 1
ATOM 2804 C CA . TRP B 1 171 ? -14.609 6.602 14.992 1 98.12 171 TRP B CA 1
ATOM 2805 C C . TRP B 1 171 ? -15.93 6.965 15.664 1 98.12 171 TRP B C 1
ATOM 2807 O O . TRP B 1 171 ? -15.992 7.914 16.453 1 98.12 171 TRP B O 1
ATOM 2817 N N . ASN B 1 172 ? -16.953 6.176 15.414 1 97.44 172 ASN B N 1
ATOM 2818 C CA . ASN B 1 172 ? -18.266 6.422 15.977 1 97.44 172 ASN B CA 1
ATOM 2819 C C . ASN B 1 172 ? -18.281 6.242 17.5 1 97.44 172 ASN B C 1
ATOM 2821 O O . ASN B 1 172 ? -18.984 6.965 18.203 1 97.44 172 ASN B O 1
ATOM 2825 N N . GLU B 1 173 ? -17.547 5.328 17.938 1 96.19 173 GLU B N 1
ATOM 2826 C CA . GLU B 1 173 ? -17.469 5.086 19.375 1 96.19 173 GLU B CA 1
ATOM 2827 C C . GLU B 1 173 ? -16.766 6.234 20.094 1 96.19 173 GLU B C 1
ATOM 2829 O O . GLU B 1 173 ? -17.078 6.551 21.234 1 96.19 173 GLU B O 1
ATOM 2834 N N . ARG B 1 174 ? -15.812 6.781 19.516 1 91.56 174 ARG B N 1
ATOM 2835 C CA . ARG B 1 174 ? -15.086 7.918 20.078 1 91.56 174 ARG B CA 1
ATOM 2836 C C . ARG B 1 174 ? -15.984 9.148 20.172 1 91.56 174 ARG B C 1
ATOM 2838 O O . ARG B 1 174 ? -15.891 9.922 21.125 1 91.56 174 ARG B O 1
ATOM 2845 N N . LYS B 1 175 ? -16.719 9.344 19.219 1 82.38 175 LYS B N 1
ATOM 2846 C CA . LYS B 1 175 ? -17.625 10.5 19.188 1 82.38 175 LYS B CA 1
ATOM 2847 C C . LYS B 1 175 ? -18.656 10.422 20.312 1 82.38 175 LYS B C 1
ATOM 2849 O O . LYS B 1 175 ? -19 11.438 20.922 1 82.38 175 LYS B O 1
ATOM 2854 N N . TYR B 1 176 ? -19 9.227 20.547 1 73.81 176 TYR B N 1
ATOM 2855 C CA . TYR B 1 176 ? -20.031 9.062 21.562 1 73.81 176 TYR B CA 1
ATOM 2856 C C . TYR B 1 176 ? -19.422 9.062 22.969 1 73.81 176 TYR B C 1
ATOM 2858 O O . TYR B 1 176 ? -20.141 9.273 23.953 1 73.81 176 TYR B O 1
ATOM 2866 N N . SER B 1 177 ? -18.125 8.844 22.906 1 70.12 177 SER B N 1
ATOM 2867 C CA . SER B 1 177 ? -17.5 8.883 24.219 1 70.12 177 SER B CA 1
ATOM 2868 C C . SER B 1 177 ? -17.078 10.305 24.594 1 70.12 177 SER B C 1
ATOM 2870 O O . SER B 1 177 ? -16.781 10.586 25.75 1 70.12 177 SER B O 1
ATOM 2872 N N . GLN B 1 178 ? -17.062 11.266 23.734 1 57.06 178 GLN B N 1
ATOM 2873 C CA . GLN B 1 178 ? -16.734 12.648 24.078 1 57.06 178 GLN B CA 1
ATOM 2874 C C . GLN B 1 178 ? -18 13.414 24.484 1 57.06 178 GLN B C 1
ATOM 2876 O O . GLN B 1 178 ? -19.094 13.125 24 1 57.06 178 GLN B O 1
#

Foldseek 3Di:
DKDWDADDLVCVVVVLVQQDDQVSCCQAPNPLDGPPDDSVSVVVVCVQEPDVPDQKHKTFMGDPPDPDTFWIWMWHRCDLPQLEIEIGNGTGGPVCPPVPVRLVVVLVVVCCSCPVSVGFKYKYKGWPVPVVVVVSCVVSPKDWDDKDWQPHDDPNGGIIIIMIMDGSVRSVVVVVVD/DKDWDADDLVCVVVVLVQQDDQVSCCQAPNPLDGPPDDSVSVVVVCVQEPDVPDQKHKTFMGDPPDPDTFWIWMWHRCDLPQLEIEIGNTTGGPVCPPVPVRLVVVLVVVCCSCPVSVGFKYKYKGWPVPVVVVVSCVVSPKDWDDKDWQPHDDPNDGIIIIMIMDGSVRSVVVVVVD

Organism: Halalkalibacterium halodurans (strain ATCC BAA-125 / DSM 18197 / FERM 7344 / JCM 9153 / C-125) (NCBI:txid272558)

InterPro domains:
  IPR000182 GNAT domain [PF13302] (4-143)
  IPR000182 GNAT domain [PS51186] (2-169)
  IPR016181 Acyl-CoA N-acyltransferase [SSF55729] (3-167)